Protein AF-A0A481PFE1-F1 (afdb_monomer_lite)

Foldseek 3Di:
DDDDDDDDDDDDDDDDDDDDDDPDDPPPPPPDPPPPPVPDWDDWFFDDPCPVVVVVPDPDDDPPCDPCNVVVPLPDCVVPFPFPDKDWDWDDDPVFIWTKIWTWHADPVFRKIKIKIAIPGPVGGKMWMWIKTDNDPFKIKIKIAMDHSRDPKMKMWIWGWTAIPNFTKIKIKIAIDDDPCCVVPVVVVCLVCLVVCCVCQVVVQKHKDFDQAPGRMWMWMWTPPAQFFIKIWIDDNTMIIIHTGDGHPGGHD

Radius of gyration: 27.56 Å; chains: 1; bounding box: 54×90×71 Å

Secondary structure (DSSP, 8-state):
-------------------------------------TT---PEEE--TTTTTGGGT---------HHHHHH----GGGTS--SEEEEEEEE-SS-EEEEEEEEEEETTTTEEEEEEEE--TT---EEEEEEEEEETTEEEEEEEEEGGG-SEEEEEEEEEEEETTEEEEEEEEEES--HHIIIIIHHHHHHHHHHHHHHTTTTT-EEEE----SSEEEEEEEEEETTEEEEEEEETTEEEEEEEEEPSS---

Structure (mmCIF, N/CA/C/O backbone):
data_AF-A0A481PFE1-F1
#
_entry.id   AF-A0A481PFE1-F1
#
loop_
_atom_site.group_PDB
_atom_site.id
_atom_site.type_symbol
_atom_site.label_atom_id
_atom_site.label_alt_id
_atom_site.label_comp_id
_atom_site.label_asym_id
_atom_site.label_entity_id
_atom_site.label_seq_id
_atom_site.pdbx_PDB_ins_code
_atom_site.Cartn_x
_atom_site.Cartn_y
_atom_site.Cartn_z
_atom_site.occupancy
_atom_site.B_iso_or_equiv
_atom_site.auth_seq_id
_atom_site.auth_comp_id
_atom_site.auth_asym_id
_atom_site.auth_atom_id
_atom_site.pdbx_PDB_model_num
ATOM 1 N N . ASN A 1 1 ? 2.865 73.043 14.577 1.00 33.78 1 ASN A N 1
ATOM 2 C CA . ASN A 1 1 ? 1.715 73.528 15.368 1.00 33.78 1 ASN A CA 1
ATOM 3 C C . ASN A 1 1 ? 0.582 73.860 14.393 1.00 33.78 1 ASN A C 1
ATOM 5 O O . ASN A 1 1 ? 0.818 74.729 13.572 1.00 33.78 1 ASN A O 1
ATOM 9 N N . LYS A 1 2 ? -0.565 73.150 14.484 1.00 34.72 2 LYS A N 1
ATOM 10 C CA . LYS A 1 2 ? -1.875 73.302 13.768 1.00 34.72 2 LYS A CA 1
ATOM 11 C C . LYS A 1 2 ? -1.890 73.089 12.225 1.00 34.72 2 LYS A C 1
ATOM 13 O O . LYS A 1 2 ? -1.094 73.705 11.538 1.00 34.72 2 LYS A O 1
ATOM 18 N N . ARG A 1 3 ? -2.588 72.070 11.661 1.00 31.34 3 ARG A N 1
ATOM 19 C CA . ARG A 1 3 ? -4.061 71.890 11.393 1.00 31.34 3 ARG A CA 1
ATOM 20 C C . ARG A 1 3 ? -4.582 72.927 10.370 1.00 31.34 3 ARG A C 1
ATOM 22 O O . ARG A 1 3 ? -4.217 74.076 10.536 1.00 31.34 3 ARG A O 1
ATOM 29 N N . GLU A 1 4 ? -5.380 72.682 9.318 1.00 32.88 4 GLU A N 1
ATOM 30 C CA . GLU A 1 4 ? -6.393 71.678 8.900 1.00 32.88 4 GLU A CA 1
ATOM 31 C C . GLU A 1 4 ? -6.727 71.911 7.384 1.00 32.88 4 GLU A C 1
ATOM 33 O O . GLU A 1 4 ? -6.530 73.018 6.901 1.00 32.88 4 GLU A O 1
ATOM 38 N N . ILE A 1 5 ? -6.986 70.872 6.565 1.00 35.97 5 ILE A N 1
ATOM 39 C CA . ILE A 1 5 ? -8.273 70.434 5.929 1.00 35.97 5 ILE A CA 1
ATOM 40 C C . ILE A 1 5 ? -8.829 71.239 4.719 1.00 35.97 5 ILE A C 1
ATOM 42 O O . ILE A 1 5 ? -9.257 72.374 4.863 1.00 35.97 5 ILE A O 1
ATOM 46 N N . GLY A 1 6 ? -9.011 70.506 3.597 1.00 30.09 6 GLY A N 1
ATOM 47 C CA . GLY A 1 6 ? -10.181 70.538 2.678 1.00 30.09 6 GLY A CA 1
ATOM 48 C C . GLY A 1 6 ? -10.138 71.525 1.495 1.00 30.09 6 GLY A C 1
ATOM 49 O O . GLY A 1 6 ? -9.623 72.618 1.633 1.00 30.09 6 GLY A O 1
ATOM 50 N N . SER A 1 7 ? -10.674 71.276 0.292 1.00 33.50 7 SER A N 1
ATOM 51 C CA . SER A 1 7 ? -11.349 70.123 -0.330 1.00 33.50 7 SER A CA 1
ATOM 52 C C . SER A 1 7 ? -11.689 70.448 -1.807 1.00 33.50 7 SER A C 1
ATOM 54 O O . SER A 1 7 ? -12.169 71.536 -2.094 1.00 33.50 7 SER A O 1
ATOM 56 N N . SER A 1 8 ? -11.506 69.457 -2.693 1.00 33.97 8 SER A N 1
ATOM 57 C CA . SER A 1 8 ? -12.275 69.082 -3.911 1.00 33.97 8 SER A CA 1
ATOM 58 C C . SER A 1 8 ? -12.732 70.086 -4.992 1.00 33.97 8 SER A C 1
ATOM 60 O O . SER A 1 8 ? -13.523 70.984 -4.730 1.00 33.97 8 SER A O 1
ATOM 62 N N . SER A 1 9 ? -12.499 69.717 -6.263 1.00 33.25 9 SER A N 1
ATOM 63 C CA . SER A 1 9 ? -13.539 69.449 -7.300 1.00 33.25 9 SER A CA 1
ATOM 64 C C . SER A 1 9 ? -12.874 68.902 -8.586 1.00 33.25 9 SER A C 1
ATOM 66 O O . SER A 1 9 ? -11.946 69.496 -9.111 1.00 33.25 9 SER A O 1
ATOM 68 N N . ARG A 1 10 ? -13.071 67.623 -8.944 1.00 33.81 10 ARG A N 1
ATOM 69 C CA . ARG A 1 10 ? -14.125 67.021 -9.799 1.00 33.81 10 ARG A CA 1
ATOM 70 C C . ARG A 1 10 ? -14.053 67.389 -11.289 1.00 33.81 10 ARG A C 1
ATOM 72 O O . ARG A 1 10 ? -14.358 68.509 -11.667 1.00 33.81 10 ARG A O 1
ATOM 79 N N . SER A 1 11 ? -13.837 66.372 -12.128 1.00 32.19 11 SER A N 1
ATOM 80 C CA . SER A 1 11 ? -14.421 66.241 -13.475 1.00 32.19 11 SER A CA 1
ATOM 81 C C . SER A 1 11 ? -14.451 64.757 -13.874 1.00 32.19 11 SER A C 1
ATOM 83 O O . SER A 1 11 ? -13.428 64.080 -13.816 1.00 32.19 11 SER A O 1
ATOM 85 N N . GLY A 1 12 ? -15.644 64.238 -14.194 1.00 32.97 12 GLY A N 1
ATOM 86 C CA . GLY A 1 12 ? -15.874 62.875 -14.699 1.00 32.97 12 GLY A CA 1
ATOM 87 C C . GLY A 1 12 ? -15.461 62.729 -16.169 1.00 32.97 12 GLY A C 1
ATOM 88 O O . GLY A 1 12 ? -15.254 63.720 -16.859 1.00 32.97 12 GLY A O 1
ATOM 89 N N . SER A 1 13 ? -15.365 61.521 -16.726 1.00 32.44 13 SER A N 1
ATOM 90 C CA . SER A 1 13 ? -16.533 60.848 -17.317 1.00 32.44 13 SER A CA 1
ATOM 91 C C . SER A 1 13 ? -16.251 59.383 -17.686 1.00 32.44 13 SER A C 1
ATOM 93 O O . SER A 1 13 ? -15.120 58.971 -17.919 1.00 32.44 13 SER A O 1
ATOM 95 N N . ARG A 1 14 ? -17.339 58.609 -17.729 1.00 35.59 14 ARG A N 1
ATOM 96 C CA . ARG A 1 14 ? -17.466 57.171 -18.019 1.00 35.59 14 ARG A CA 1
ATOM 97 C C . ARG A 1 14 ? -17.118 56.814 -19.471 1.00 35.59 14 ARG A C 1
ATOM 99 O O . ARG A 1 14 ? -17.438 57.591 -20.360 1.00 35.59 14 ARG A O 1
ATOM 106 N N . SER A 1 15 ? -16.683 55.571 -19.715 1.00 33.66 15 SER A N 1
ATOM 107 C CA . SER A 1 15 ? -17.144 54.730 -20.842 1.00 33.66 15 SER A CA 1
ATOM 108 C C . SER A 1 15 ? -16.812 53.252 -20.611 1.00 33.66 15 SER A C 1
ATOM 110 O O . SER A 1 15 ? -15.700 52.903 -20.231 1.00 33.66 15 SER A O 1
ATOM 112 N N . ARG A 1 16 ? -17.809 52.389 -20.828 1.00 38.47 16 ARG A N 1
ATOM 113 C CA . ARG A 1 16 ? -17.731 50.922 -20.781 1.00 38.47 16 ARG A CA 1
ATOM 114 C C . ARG A 1 16 ? -17.210 50.390 -22.115 1.00 38.47 16 ARG A C 1
ATOM 116 O O . ARG A 1 16 ? -17.619 50.887 -23.157 1.00 38.47 16 ARG A O 1
ATOM 123 N N . SER A 1 17 ? -16.431 49.312 -22.098 1.00 32.69 17 SER A N 1
ATOM 124 C CA . SER A 1 17 ? -16.261 48.422 -23.256 1.00 32.69 17 SER A CA 1
ATOM 125 C C . SER A 1 17 ? -15.864 47.028 -22.775 1.00 32.69 17 SER A C 1
ATOM 127 O O . SER A 1 17 ? -14.723 46.775 -22.396 1.00 32.69 17 SER A O 1
ATOM 129 N N . VAL A 1 18 ? -16.843 46.127 -22.763 1.00 41.59 18 VAL A N 1
ATOM 130 C CA . VAL A 1 18 ? -16.650 44.689 -22.571 1.00 41.59 18 VAL A CA 1
ATOM 131 C C . VAL A 1 18 ? -16.088 44.151 -23.883 1.00 41.59 18 VAL A C 1
ATOM 133 O O . VAL A 1 18 ? -16.767 44.209 -24.903 1.00 41.59 18 VAL A O 1
ATOM 136 N N . SER A 1 19 ? -14.851 43.653 -23.877 1.00 35.09 19 SER A N 1
ATOM 137 C CA . SER A 1 19 ? -14.300 42.921 -25.019 1.00 35.09 19 SER A CA 1
ATOM 138 C C . SER A 1 19 ? -13.953 41.496 -24.601 1.00 35.09 19 SER A C 1
ATOM 140 O O . SER A 1 19 ? -13.025 41.226 -23.844 1.00 35.09 19 SER A O 1
ATOM 142 N N . SER A 1 20 ? -14.767 40.577 -25.110 1.00 39.22 20 SER A N 1
ATOM 143 C CA . SER A 1 20 ? -14.545 39.141 -25.145 1.00 39.22 20 SER A CA 1
ATOM 144 C C . SER A 1 20 ? -13.237 38.835 -25.873 1.00 39.22 20 SER A C 1
ATOM 146 O O . SER A 1 20 ? -13.156 38.985 -27.094 1.00 39.22 20 SER A O 1
ATOM 148 N N . ARG A 1 21 ? -12.216 38.375 -25.149 1.00 32.47 21 ARG A N 1
ATOM 149 C CA . ARG A 1 21 ? -11.008 37.824 -25.766 1.00 32.47 21 ARG A CA 1
ATOM 150 C C . ARG A 1 21 ? -10.998 36.314 -25.599 1.00 32.47 21 ARG A C 1
ATOM 152 O O . ARG A 1 21 ? -10.731 35.782 -24.529 1.00 32.47 21 ARG A O 1
ATOM 159 N N . ARG A 1 22 ? -11.322 35.658 -26.715 1.00 40.28 22 ARG A N 1
ATOM 160 C CA . ARG A 1 22 ? -11.004 34.264 -27.015 1.00 40.28 22 ARG A CA 1
ATOM 161 C C . ARG A 1 22 ? -9.499 34.066 -26.813 1.00 40.28 22 ARG A C 1
ATOM 163 O O . ARG A 1 22 ? -8.711 34.601 -27.588 1.00 40.28 22 ARG A O 1
ATOM 170 N N . SER A 1 23 ? -9.093 33.317 -25.798 1.00 33.69 23 SER A N 1
ATOM 171 C CA . SER A 1 23 ? -7.731 32.795 -25.709 1.00 33.69 23 SER A CA 1
ATOM 172 C C . SER A 1 23 ? -7.660 31.523 -26.547 1.00 33.69 23 SER A C 1
ATOM 174 O O . SER A 1 23 ? -8.054 30.440 -26.121 1.00 33.69 23 SER A O 1
ATOM 176 N N . GLY A 1 24 ? -7.209 31.699 -27.790 1.00 32.91 24 GLY A N 1
ATOM 177 C CA . GLY A 1 24 ? -6.801 30.606 -28.657 1.00 32.91 24 GLY A CA 1
ATOM 178 C C . GLY A 1 24 ? -5.689 29.795 -27.999 1.00 32.91 24 GLY A C 1
ATOM 179 O O . GLY A 1 24 ? -4.744 30.341 -27.432 1.00 32.91 24 GLY A O 1
ATOM 180 N N . SER A 1 25 ? -5.836 28.480 -28.073 1.00 36.34 25 SER A N 1
ATOM 181 C CA . SER A 1 25 ? -4.828 27.487 -27.736 1.00 36.34 25 SER A CA 1
ATOM 182 C C . SER A 1 25 ? -3.596 27.679 -28.618 1.00 36.34 25 SER A C 1
ATOM 184 O O . SER A 1 25 ? -3.588 27.276 -29.781 1.00 36.34 25 SER A O 1
ATOM 186 N N . SER A 1 26 ? -2.554 28.293 -28.067 1.00 33.72 26 SER A N 1
ATOM 187 C CA . SER A 1 26 ? -1.222 28.278 -28.654 1.00 33.72 26 SER A CA 1
ATOM 188 C C . SER A 1 26 ? -0.601 26.900 -28.433 1.00 33.72 26 SER A C 1
ATOM 190 O O . SER A 1 26 ? -0.084 26.569 -27.369 1.00 33.72 26 SER A O 1
ATOM 192 N N . SER A 1 27 ? -0.660 26.075 -29.474 1.00 42.03 27 SER A N 1
ATOM 193 C CA . SER A 1 27 ? 0.237 24.943 -29.665 1.00 42.03 27 SER A CA 1
ATOM 194 C C . SER A 1 27 ? 1.648 25.482 -29.903 1.00 42.03 27 SER A C 1
ATOM 196 O O . SER A 1 27 ? 2.042 25.747 -31.038 1.00 42.03 27 SER A O 1
ATOM 198 N N . SER A 1 28 ? 2.407 25.693 -28.832 1.00 31.67 28 SER A N 1
ATOM 199 C CA . SER A 1 28 ? 3.840 25.949 -28.926 1.00 31.67 28 SER A CA 1
ATOM 200 C C . SER A 1 28 ? 4.571 24.618 -29.093 1.00 31.67 28 SER A C 1
ATOM 202 O O . SER A 1 28 ? 4.909 23.922 -28.139 1.00 31.67 28 SER A O 1
ATOM 204 N N . SER A 1 29 ? 4.823 24.265 -30.351 1.00 42.81 29 SER A N 1
ATOM 205 C CA . SER A 1 29 ? 5.845 23.301 -30.747 1.00 42.81 29 SER A CA 1
ATOM 206 C C . SER A 1 29 ? 7.224 23.888 -30.435 1.00 42.81 29 SER A C 1
ATOM 208 O O . SER A 1 29 ? 7.881 24.475 -31.293 1.00 42.81 29 SER A O 1
ATOM 210 N N . SER A 1 30 ? 7.656 23.774 -29.180 1.00 31.62 30 SER A N 1
ATOM 211 C CA . SER A 1 30 ? 9.024 24.075 -28.777 1.00 31.62 30 SER A CA 1
ATOM 212 C C . SER A 1 30 ? 9.909 22.869 -29.090 1.00 31.62 30 SER A C 1
ATOM 214 O O . SER A 1 30 ? 10.087 21.950 -28.291 1.00 31.62 30 SER A O 1
ATOM 216 N N . SER A 1 31 ? 10.495 22.883 -30.286 1.00 40.75 31 SER A N 1
ATOM 217 C CA . SER A 1 31 ? 11.627 22.037 -30.652 1.00 40.75 31 SER A CA 1
ATOM 218 C C . SER A 1 31 ? 12.855 22.455 -29.840 1.00 40.75 31 SER A C 1
ATOM 220 O O . SER A 1 31 ? 13.762 23.125 -30.334 1.00 40.75 31 SER A O 1
ATOM 222 N N . SER A 1 32 ? 12.877 22.085 -28.563 1.00 32.53 32 SER A N 1
ATOM 223 C CA . SER A 1 32 ? 14.106 22.104 -27.786 1.00 32.53 32 SER A CA 1
ATOM 224 C C . SER A 1 32 ? 14.927 20.894 -28.221 1.00 32.53 32 SER A C 1
ATOM 226 O O . SER A 1 32 ? 14.542 19.743 -28.014 1.00 32.53 32 SER A O 1
ATOM 228 N N . ARG A 1 33 ? 16.058 21.155 -28.884 1.00 42.03 33 ARG A N 1
ATOM 229 C CA . ARG A 1 33 ? 17.140 20.178 -29.032 1.00 42.03 33 ARG A CA 1
ATOM 230 C C . ARG A 1 33 ? 17.669 19.881 -27.630 1.00 42.03 33 ARG A C 1
ATOM 232 O O . ARG A 1 33 ? 18.647 20.471 -27.187 1.00 42.03 33 ARG A O 1
ATOM 239 N N . GLN A 1 34 ? 16.969 19.019 -26.900 1.00 40.59 34 GLN A N 1
ATOM 240 C CA . GLN A 1 34 ? 17.502 18.430 -25.688 1.00 40.59 34 GLN A CA 1
ATOM 241 C C . GLN A 1 34 ? 18.591 17.455 -26.108 1.00 40.59 34 GLN A C 1
ATOM 243 O O . GLN A 1 34 ? 18.359 16.561 -26.925 1.00 40.59 34 GLN A O 1
ATOM 248 N N . ASN A 1 35 ? 19.779 17.641 -25.540 1.00 35.88 35 ASN A N 1
ATOM 249 C CA . ASN A 1 35 ? 20.787 16.599 -25.483 1.00 35.88 35 ASN A CA 1
ATOM 250 C C . ASN A 1 35 ? 20.085 15.334 -24.979 1.00 35.88 35 ASN A C 1
ATOM 252 O O . ASN A 1 35 ? 19.624 15.292 -23.835 1.00 35.88 35 ASN A O 1
ATOM 256 N N . LYS A 1 36 ? 19.926 14.336 -25.854 1.00 37.16 36 LYS A N 1
ATOM 257 C CA . LYS A 1 36 ? 19.373 13.039 -25.479 1.00 37.16 36 LYS A CA 1
ATOM 258 C C . LYS A 1 36 ? 20.392 12.374 -24.563 1.00 37.16 36 LYS A C 1
ATOM 260 O O . LYS A 1 36 ? 21.218 11.589 -25.012 1.00 37.16 36 LYS A O 1
ATOM 265 N N . ASN A 1 37 ? 20.312 12.655 -23.266 1.00 42.09 37 ASN A N 1
ATOM 266 C CA . ASN A 1 37 ? 20.761 11.683 -22.288 1.00 42.09 37 ASN A CA 1
ATOM 267 C C . ASN A 1 37 ? 19.921 10.434 -22.556 1.00 42.09 37 ASN A C 1
ATOM 269 O O . ASN A 1 37 ? 18.736 10.397 -22.226 1.00 42.09 37 ASN A O 1
ATOM 273 N N . ALA A 1 38 ? 20.531 9.418 -23.167 1.00 45.75 38 ALA A N 1
ATOM 274 C CA . ALA A 1 38 ? 19.906 8.143 -23.529 1.00 45.75 38 ALA A CA 1
ATOM 275 C C . ALA A 1 38 ? 19.326 7.369 -22.320 1.00 45.75 38 ALA A C 1
ATOM 277 O O . ALA A 1 38 ? 18.789 6.275 -22.468 1.00 45.75 38 ALA A O 1
ATOM 278 N N . ASN A 1 39 ? 19.398 7.948 -21.118 1.00 51.06 39 ASN A N 1
ATOM 279 C CA . ASN A 1 39 ? 18.959 7.395 -19.846 1.00 51.06 39 ASN A CA 1
ATOM 280 C C . ASN A 1 39 ? 17.800 8.148 -19.171 1.00 51.06 39 ASN A C 1
ATOM 282 O O . ASN A 1 39 ? 17.460 7.819 -18.038 1.00 51.06 39 ASN A O 1
ATOM 286 N N . SER A 1 40 ? 17.165 9.117 -19.838 1.00 55.94 40 SER A N 1
ATOM 287 C CA . SER A 1 40 ? 15.945 9.738 -19.306 1.00 55.94 40 SER A CA 1
ATOM 288 C C . SER A 1 40 ? 14.712 8.892 -19.641 1.00 55.94 40 SER A C 1
ATOM 290 O O . SER A 1 40 ? 14.480 8.587 -20.809 1.00 55.94 40 SER A O 1
ATOM 292 N N . TYR A 1 41 ? 13.939 8.505 -18.626 1.00 64.44 41 TYR A N 1
ATOM 293 C CA . TYR A 1 41 ? 12.621 7.887 -18.797 1.00 64.44 41 TYR A CA 1
ATOM 294 C C . TYR A 1 41 ? 11.567 8.980 -18.962 1.00 64.44 41 TYR A C 1
ATOM 296 O O . TYR A 1 41 ? 11.576 9.967 -18.221 1.00 64.44 41 TYR A O 1
ATOM 304 N N . GLY A 1 42 ? 10.648 8.815 -19.908 1.00 66.06 42 GLY A N 1
ATOM 305 C CA . GLY A 1 42 ? 9.541 9.739 -20.115 1.00 66.06 42 GLY A CA 1
ATOM 306 C C . GLY A 1 42 ? 8.490 9.668 -19.003 1.00 66.06 42 GLY A C 1
ATOM 307 O O . GLY A 1 42 ? 8.642 8.962 -18.001 1.00 66.06 42 GLY A O 1
ATOM 308 N N . PRO A 1 43 ? 7.409 10.448 -19.112 1.00 74.62 43 PRO A N 1
ATOM 309 C CA . PRO A 1 43 ? 6.368 10.466 -18.095 1.00 74.62 43 PRO A CA 1
ATOM 310 C C . PRO A 1 43 ? 5.543 9.169 -18.106 1.00 74.62 43 PRO A C 1
ATOM 312 O O . PRO A 1 43 ? 5.169 8.668 -19.164 1.00 74.62 43 PRO A O 1
ATOM 315 N N . PHE A 1 44 ? 5.189 8.672 -16.916 1.00 75.69 44 PHE A N 1
ATOM 316 C CA . PHE A 1 44 ? 4.223 7.582 -16.776 1.00 75.69 44 PHE A CA 1
ATOM 317 C C . PHE A 1 44 ? 2.817 8.074 -17.141 1.00 75.69 44 PHE A C 1
ATOM 319 O O . PHE A 1 44 ? 2.274 8.988 -16.507 1.00 75.69 44 PHE A O 1
ATOM 326 N N . LEU A 1 45 ? 2.206 7.441 -18.137 1.00 77.94 45 LEU A N 1
ATOM 327 C CA . LEU A 1 45 ? 0.865 7.734 -18.621 1.00 77.94 45 LEU A CA 1
ATOM 328 C C . LEU A 1 45 ? -0.114 6.695 -18.073 1.00 77.94 45 LEU A C 1
ATOM 330 O O . LEU A 1 45 ? -0.048 5.511 -18.382 1.00 77.94 45 LEU A O 1
ATOM 334 N N . LYS A 1 46 ? -1.071 7.137 -17.257 1.00 76.44 46 LYS A N 1
ATOM 335 C CA . LYS A 1 46 ? -2.120 6.254 -16.727 1.00 76.44 46 LYS A CA 1
ATOM 336 C C . LYS A 1 46 ? -3.034 5.794 -17.859 1.00 76.44 46 LYS A C 1
ATOM 338 O O . LYS A 1 46 ? -3.511 6.644 -18.615 1.00 76.44 46 LYS A O 1
ATOM 343 N N . PHE A 1 47 ? -3.411 4.512 -17.892 1.00 63.88 47 PHE A N 1
ATOM 344 C CA . PHE A 1 47 ? -4.482 4.080 -18.789 1.00 63.88 47 PHE A CA 1
ATOM 345 C C . PHE A 1 47 ? -5.778 4.820 -18.423 1.00 63.88 47 PHE A C 1
ATOM 347 O O . PHE A 1 47 ? -6.350 4.675 -17.329 1.00 63.88 47 PHE A O 1
ATOM 354 N N . ARG A 1 48 ? -6.225 5.683 -19.338 1.00 56.44 48 ARG A N 1
ATOM 355 C CA . ARG A 1 48 ? -7.564 6.267 -19.326 1.00 56.44 48 ARG A CA 1
ATOM 356 C C . ARG A 1 48 ? -8.407 5.441 -20.282 1.00 56.44 48 ARG A C 1
ATOM 358 O O . ARG A 1 48 ? -8.054 5.315 -21.449 1.00 56.44 48 ARG A O 1
ATOM 365 N N . LYS A 1 49 ? -9.549 4.948 -19.800 1.00 45.12 49 LYS A N 1
ATOM 366 C CA . LYS A 1 49 ? -10.507 4.118 -20.554 1.00 45.12 49 LYS A CA 1
ATOM 367 C C . LYS A 1 49 ? -10.975 4.748 -21.888 1.00 45.12 49 LYS A C 1
ATOM 369 O O . LYS A 1 49 ? -11.559 4.057 -22.707 1.00 45.12 49 LYS A O 1
ATOM 374 N N . ASN A 1 50 ? -10.677 6.030 -22.138 1.00 46.06 50 ASN A N 1
ATOM 375 C CA . ASN A 1 50 ? -11.224 6.806 -23.252 1.00 46.06 50 ASN A CA 1
ATOM 376 C C . ASN A 1 50 ? -10.219 7.176 -24.360 1.00 46.06 50 ASN A C 1
ATOM 378 O O . ASN A 1 50 ? -10.622 7.856 -25.300 1.00 46.06 50 ASN A O 1
ATOM 382 N N . GLN A 1 51 ? -8.948 6.752 -24.316 1.00 44.81 51 GLN A N 1
ATOM 383 C CA . GLN A 1 51 ? -8.030 7.055 -25.434 1.00 44.81 51 GLN A CA 1
ATOM 384 C C . GLN A 1 51 ? -8.465 6.400 -26.758 1.00 44.81 51 GLN A C 1
ATOM 386 O O . GLN A 1 51 ? -8.262 6.986 -27.814 1.00 44.81 51 GLN A O 1
ATOM 391 N N . TYR A 1 52 ? -9.173 5.268 -26.700 1.00 41.62 52 TYR A N 1
ATOM 392 C CA . TYR A 1 52 ? -9.745 4.604 -27.879 1.00 41.62 52 TYR A CA 1
ATOM 393 C C . TYR A 1 52 ? -11.055 5.235 -28.389 1.00 41.62 52 TYR A C 1
ATOM 395 O O . TYR A 1 52 ? -11.472 4.950 -29.506 1.00 41.62 52 TYR A O 1
ATOM 403 N N . LEU A 1 53 ? -11.720 6.081 -27.592 1.00 41.38 53 LEU A N 1
ATOM 40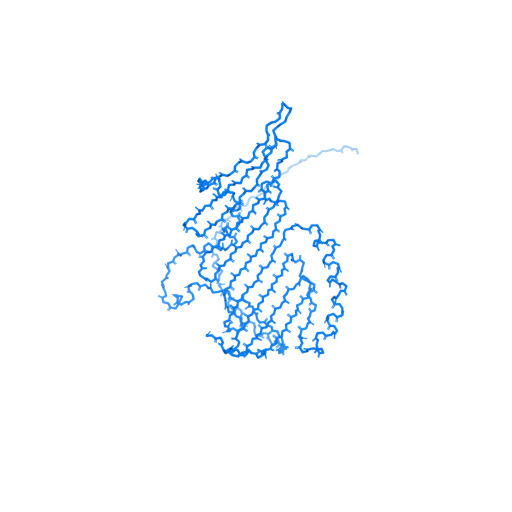4 C CA . LEU A 1 53 ? -12.984 6.737 -27.968 1.00 41.38 53 LEU A CA 1
ATOM 405 C C . LEU A 1 53 ? -12.789 8.184 -28.440 1.00 41.38 53 LEU A C 1
ATOM 407 O O . LEU A 1 53 ? -13.658 8.726 -29.123 1.00 41.38 53 LEU A O 1
ATOM 411 N N . ALA A 1 54 ? -11.644 8.799 -28.127 1.00 41.03 54 ALA A N 1
ATOM 412 C CA . ALA A 1 54 ? -11.301 10.143 -28.591 1.00 41.03 54 ALA A CA 1
ATOM 413 C C . ALA A 1 54 ? -11.133 10.223 -30.122 1.00 41.03 54 ALA A C 1
ATOM 415 O O . ALA A 1 54 ? -11.355 11.281 -30.700 1.00 41.03 54 ALA A O 1
ATOM 416 N N . SER A 1 55 ? -10.828 9.106 -30.791 1.00 44.41 55 SER A N 1
ATOM 417 C CA . SER A 1 55 ? -10.784 9.014 -32.258 1.00 44.41 55 SER A CA 1
ATOM 418 C C . SER A 1 55 ? -12.163 8.871 -32.920 1.00 44.41 55 SER A C 1
ATOM 420 O O . SER A 1 55 ? -12.254 8.955 -34.140 1.00 44.41 55 SER A O 1
ATOM 422 N N . ARG A 1 56 ? -13.247 8.675 -32.149 1.00 43.75 56 ARG A N 1
ATOM 423 C CA . ARG A 1 56 ? -14.615 8.463 -32.666 1.00 43.75 56 ARG A CA 1
ATOM 424 C C . ARG A 1 56 ? -15.625 9.555 -32.301 1.00 43.75 56 ARG A C 1
ATOM 426 O O . ARG A 1 56 ? -16.816 9.367 -32.517 1.00 43.75 56 ARG A O 1
ATOM 433 N N . GLY A 1 57 ? -15.182 10.697 -31.769 1.00 44.66 57 GLY A N 1
ATOM 434 C CA . GLY A 1 57 ? -16.046 11.877 -31.608 1.00 44.66 57 GLY A CA 1
ATOM 435 C C . GLY A 1 57 ? -17.268 11.683 -30.697 1.00 44.66 57 GLY A C 1
ATOM 436 O O . GLY A 1 57 ? -18.231 12.437 -30.797 1.00 44.66 57 GLY A O 1
ATOM 437 N N . MET A 1 58 ? -17.259 10.691 -29.800 1.00 38.72 58 MET A N 1
ATOM 438 C CA . MET A 1 58 ? -18.361 10.464 -28.864 1.00 38.72 58 MET A CA 1
ATOM 439 C C . MET A 1 58 ? -18.035 11.054 -27.492 1.00 38.72 58 MET A C 1
ATOM 441 O O . MET A 1 58 ? -17.439 10.408 -26.629 1.00 38.72 58 MET A O 1
ATOM 445 N N . SER A 1 59 ? -18.476 12.291 -27.278 1.00 40.59 59 SER A N 1
ATOM 446 C CA . SER A 1 59 ? -18.510 12.953 -25.974 1.00 40.59 59 SER A CA 1
ATOM 447 C C . SER A 1 59 ? -19.545 12.284 -25.064 1.00 40.59 59 SER A C 1
ATOM 449 O O . SER A 1 59 ? -20.670 12.756 -24.934 1.00 40.59 59 SER A O 1
ATOM 451 N N . LYS A 1 60 ? -19.183 11.177 -24.409 1.00 37.06 60 LYS A N 1
ATOM 452 C CA . LYS A 1 60 ? -19.884 10.728 -23.199 1.00 37.06 60 LYS A CA 1
ATOM 453 C C . LYS A 1 60 ? -19.029 11.080 -21.990 1.00 37.06 60 LYS A C 1
ATOM 455 O O . LYS A 1 60 ? -17.998 10.463 -21.732 1.00 37.06 60 LYS A O 1
ATOM 460 N N . ALA A 1 61 ? -19.466 12.113 -21.275 1.00 47.50 61 ALA A N 1
ATOM 461 C CA . ALA A 1 61 ? -18.957 12.472 -19.964 1.00 47.50 61 ALA A CA 1
ATOM 462 C C . ALA A 1 61 ? -19.178 11.293 -19.008 1.00 47.50 61 ALA A C 1
ATOM 464 O O . ALA A 1 61 ? -20.267 11.087 -18.486 1.00 47.50 61 ALA A O 1
ATOM 465 N N . SER A 1 62 ? -18.142 10.487 -18.808 1.00 39.22 62 SER A N 1
ATOM 466 C CA . SER A 1 62 ? -18.081 9.523 -17.718 1.00 39.22 62 SER A CA 1
ATOM 467 C C . SER A 1 62 ? -17.154 10.096 -16.659 1.00 39.22 62 SER A C 1
ATOM 469 O O . SER A 1 62 ? -15.950 10.243 -16.896 1.00 39.22 62 SER A O 1
ATOM 471 N N . SER A 1 63 ? -17.723 10.430 -15.507 1.00 44.00 63 SER A N 1
ATOM 472 C CA . SER A 1 63 ? -17.042 10.761 -14.260 1.00 44.00 63 SER A CA 1
ATOM 473 C C . SER A 1 63 ? -16.143 9.598 -13.831 1.00 44.00 63 SER A C 1
ATOM 475 O O . SER A 1 63 ? -16.483 8.779 -12.988 1.00 44.00 63 SER A O 1
ATOM 477 N N . SER A 1 64 ? -14.957 9.508 -14.433 1.00 42.75 64 SER A N 1
ATOM 478 C CA . SER A 1 64 ? -13.853 8.713 -13.905 1.00 42.75 64 SER A CA 1
ATOM 479 C C . SER A 1 64 ? -13.388 9.407 -12.629 1.00 42.75 64 SER A C 1
ATOM 481 O O . SER A 1 64 ? -12.459 10.217 -12.673 1.00 42.75 64 SER A O 1
ATOM 483 N N . SER A 1 65 ? -14.038 9.122 -11.503 1.00 48.66 65 SER A N 1
ATOM 484 C CA . SER A 1 65 ? -13.551 9.524 -10.188 1.00 48.66 65 SER A CA 1
ATOM 485 C C . SER A 1 65 ? -12.113 9.029 -10.049 1.00 48.66 65 SER A C 1
ATOM 487 O O . SER A 1 65 ? -11.833 7.830 -10.103 1.00 48.66 65 SER A O 1
ATOM 489 N N . SER A 1 66 ? -11.166 9.960 -9.967 1.00 58.38 66 SER A N 1
ATOM 490 C CA . SER A 1 66 ? -9.770 9.627 -9.726 1.00 58.38 66 SER A CA 1
ATOM 491 C C . SER A 1 66 ? -9.648 8.953 -8.357 1.00 58.38 66 SER A C 1
ATOM 493 O O . SER A 1 66 ? -10.411 9.266 -7.441 1.00 58.38 66 SER A O 1
ATOM 495 N N . ILE A 1 67 ? -8.668 8.056 -8.193 1.00 59.50 67 ILE A N 1
ATOM 496 C CA . ILE A 1 67 ? -8.327 7.471 -6.880 1.00 59.50 67 ILE A CA 1
ATOM 497 C C . ILE A 1 67 ? -8.229 8.581 -5.827 1.00 59.50 67 ILE A C 1
ATOM 499 O O . ILE A 1 67 ? -8.728 8.437 -4.721 1.00 59.50 67 ILE A O 1
ATOM 503 N N . GLU A 1 68 ? -7.661 9.724 -6.212 1.00 60.56 68 GLU A N 1
ATOM 504 C CA . GLU A 1 68 ? -7.565 10.900 -5.358 1.00 60.56 68 GLU A CA 1
ATOM 505 C C . GLU A 1 68 ? -8.922 11.469 -4.955 1.00 60.56 68 GLU A C 1
ATOM 507 O O . GLU A 1 68 ? -9.082 11.806 -3.795 1.00 60.56 68 GLU A O 1
ATOM 512 N N . THR A 1 69 ? -9.909 11.570 -5.848 1.00 57.06 69 THR A N 1
ATOM 513 C CA . THR A 1 69 ? -11.251 12.047 -5.461 1.00 57.06 69 THR A CA 1
ATOM 514 C C . THR A 1 69 ? -11.942 11.098 -4.486 1.00 57.06 69 THR A C 1
ATOM 516 O O . THR A 1 69 ? -12.460 11.561 -3.474 1.00 57.06 69 THR A O 1
ATOM 519 N N . ILE A 1 70 ? -11.859 9.782 -4.716 1.00 55.09 70 ILE A N 1
ATOM 520 C CA . ILE A 1 70 ? -12.508 8.794 -3.843 1.00 55.09 70 ILE A CA 1
ATOM 521 C C . ILE A 1 70 ? -11.795 8.706 -2.485 1.00 55.09 70 ILE A C 1
ATOM 523 O O . ILE A 1 70 ? -12.440 8.647 -1.445 1.00 55.09 70 ILE A O 1
ATOM 527 N N . GLN A 1 71 ? -10.460 8.776 -2.474 1.00 58.09 71 GLN A N 1
ATOM 528 C CA . GLN A 1 71 ? -9.670 8.791 -1.239 1.00 58.09 71 GLN A CA 1
ATOM 529 C C . GLN A 1 71 ? -9.716 10.133 -0.496 1.00 58.09 71 GLN A C 1
ATOM 531 O O . GLN A 1 71 ? -9.542 10.146 0.721 1.00 58.09 71 GLN A O 1
ATOM 536 N N . ARG A 1 72 ? -9.920 11.264 -1.192 1.00 57.06 72 ARG A N 1
ATOM 537 C CA . ARG A 1 72 ? -10.138 12.585 -0.568 1.00 57.06 72 ARG A CA 1
ATOM 538 C C . ARG A 1 72 ? -11.503 12.669 0.094 1.00 57.06 72 ARG A C 1
ATOM 540 O O . ARG A 1 72 ? -11.618 13.331 1.118 1.00 57.06 72 ARG A O 1
ATOM 547 N N . GLN A 1 73 ? -12.494 11.931 -0.403 1.00 51.62 73 GLN A N 1
ATOM 548 C CA . GLN A 1 73 ? -13.701 11.577 0.349 1.00 51.62 73 GLN A CA 1
ATOM 549 C C . GLN A 1 73 ? -13.383 10.549 1.446 1.00 51.62 73 GLN A C 1
ATOM 551 O O . GLN A 1 73 ? -14.072 9.544 1.605 1.00 51.62 73 GLN A O 1
ATOM 556 N N . ALA A 1 74 ? -12.361 10.851 2.258 1.00 51.09 74 ALA A N 1
ATOM 557 C CA . ALA A 1 74 ? -11.931 10.163 3.474 1.00 51.09 74 ALA A CA 1
ATOM 558 C C . ALA A 1 74 ? -12.989 10.219 4.593 1.00 51.09 74 ALA A C 1
ATOM 560 O O . ALA A 1 74 ? -12.658 10.262 5.775 1.00 51.09 74 ALA A O 1
ATOM 561 N N . LYS A 1 75 ? -14.270 10.247 4.225 1.00 60.88 75 LYS A N 1
ATOM 562 C CA . LYS A 1 75 ? -15.373 10.018 5.130 1.00 60.88 75 LYS A CA 1
ATOM 563 C C . LYS A 1 75 ? -15.314 8.552 5.537 1.00 60.88 75 LYS A C 1
ATOM 565 O O . LYS A 1 75 ? -15.117 7.669 4.695 1.00 60.88 75 LYS A O 1
ATOM 570 N N . ILE A 1 76 ? -15.434 8.306 6.834 1.00 61.31 76 ILE A N 1
ATOM 571 C CA . ILE A 1 76 ? -15.683 6.963 7.340 1.00 61.31 76 ILE A CA 1
ATOM 572 C C . ILE A 1 76 ? -16.993 6.507 6.684 1.00 61.31 76 ILE A C 1
ATOM 574 O O . ILE A 1 76 ? -17.989 7.226 6.742 1.00 61.31 76 ILE A O 1
ATOM 578 N N . LEU A 1 77 ? -16.991 5.346 6.025 1.00 65.25 77 LEU A N 1
ATOM 579 C CA . LEU A 1 77 ? -18.165 4.789 5.348 1.00 65.25 77 LEU A CA 1
ATOM 580 C C . LEU A 1 77 ? -19.360 4.680 6.298 1.00 65.25 77 LEU A C 1
ATOM 582 O O . LEU A 1 77 ? -20.491 4.800 5.844 1.00 65.25 77 LEU A O 1
ATOM 586 N N . GLY A 1 78 ? -19.114 4.556 7.605 1.00 60.12 78 GLY A N 1
ATOM 587 C CA . GLY A 1 78 ? -20.145 4.592 8.642 1.00 60.12 78 GLY A CA 1
ATOM 588 C C . GLY A 1 78 ? -21.028 5.840 8.659 1.00 60.12 78 GLY A C 1
ATOM 589 O O . GLY A 1 78 ? -22.134 5.768 9.178 1.00 60.12 78 GLY A O 1
ATOM 590 N N . ASP A 1 79 ? -20.621 6.946 8.030 1.00 69.00 79 ASP A N 1
ATOM 591 C CA . ASP A 1 79 ? -21.469 8.136 7.902 1.00 69.00 79 ASP A CA 1
ATOM 592 C C . ASP A 1 79 ? -22.420 8.078 6.690 1.00 69.00 79 ASP A C 1
ATOM 594 O O . ASP A 1 79 ? -23.045 9.084 6.342 1.00 69.00 79 ASP A O 1
ATOM 598 N N . THR A 1 80 ? -22.422 6.994 5.910 1.00 70.00 80 THR A N 1
ATOM 599 C CA . THR A 1 80 ? -23.155 6.907 4.627 1.00 70.00 80 THR A CA 1
ATOM 600 C C . THR A 1 80 ? -23.726 5.517 4.360 1.00 70.00 80 THR A C 1
ATOM 602 O O . THR A 1 80 ? -24.759 5.404 3.708 1.00 70.00 80 THR A O 1
ATOM 605 N N . ILE A 1 81 ? -23.088 4.462 4.868 1.00 77.50 81 ILE A N 1
ATOM 606 C CA . ILE A 1 81 ? -23.460 3.066 4.643 1.00 77.50 81 ILE A CA 1
ATOM 607 C C . ILE A 1 81 ? -23.437 2.335 5.995 1.00 77.50 81 ILE A C 1
ATOM 609 O O . ILE A 1 81 ? -22.468 2.489 6.746 1.00 77.50 81 ILE A O 1
ATOM 613 N N . PRO A 1 82 ? -24.466 1.530 6.327 1.00 82.81 82 PRO A N 1
ATOM 614 C CA . PRO A 1 82 ? -24.444 0.721 7.539 1.00 82.81 82 PRO A CA 1
ATOM 615 C C . PRO A 1 82 ? -23.295 -0.304 7.499 1.00 82.81 82 PRO A C 1
ATOM 617 O O . PRO A 1 82 ? -22.936 -0.794 6.423 1.00 82.81 82 PRO A O 1
ATOM 620 N N . PRO A 1 83 ? -22.701 -0.651 8.652 1.00 86.75 83 PRO A N 1
ATOM 621 C CA . PRO A 1 83 ? -21.659 -1.666 8.706 1.00 86.75 83 PRO A CA 1
ATOM 622 C C . PRO A 1 83 ? -22.212 -3.031 8.284 1.00 86.75 83 PRO A C 1
ATOM 624 O O . PRO A 1 83 ? -23.321 -3.409 8.654 1.00 86.75 83 PRO A O 1
ATOM 627 N N . ALA A 1 84 ? -21.409 -3.789 7.541 1.00 90.88 84 ALA A N 1
ATOM 628 C CA . ALA A 1 84 ? -21.707 -5.173 7.193 1.00 90.88 84 ALA A CA 1
ATOM 629 C C . ALA A 1 84 ? -21.628 -6.086 8.428 1.00 90.88 84 ALA A C 1
ATOM 631 O O . ALA A 1 84 ? -22.430 -7.003 8.570 1.00 90.88 84 ALA A O 1
ATOM 632 N N . PHE A 1 85 ? -20.677 -5.821 9.328 1.00 90.50 85 PHE A N 1
ATOM 633 C CA . PHE A 1 85 ? -20.619 -6.449 10.645 1.00 90.50 85 PHE A CA 1
ATOM 634 C C . PHE A 1 85 ? -19.921 -5.546 11.663 1.00 90.50 85 PHE A C 1
ATOM 636 O O . PHE A 1 85 ? -19.112 -4.680 11.310 1.00 90.50 85 PHE A O 1
ATOM 643 N N . VAL A 1 86 ? -20.226 -5.778 12.941 1.00 93.69 86 VAL A N 1
ATOM 644 C CA . VAL A 1 86 ? -19.610 -5.089 14.077 1.00 93.69 86 VAL A CA 1
ATOM 645 C C . VAL A 1 86 ? -19.255 -6.111 15.152 1.00 93.69 86 VAL A C 1
ATOM 647 O O . VAL A 1 86 ? -20.078 -6.945 15.514 1.00 93.69 86 VAL A O 1
ATOM 650 N N . ILE A 1 87 ? -18.035 -6.023 15.676 1.00 94.00 87 ILE A N 1
ATOM 651 C CA . ILE A 1 87 ? -17.564 -6.798 16.825 1.00 94.00 87 ILE A CA 1
ATOM 652 C C . ILE A 1 87 ? -17.251 -5.814 17.947 1.00 94.00 87 ILE A C 1
ATOM 654 O O . ILE A 1 87 ? -16.530 -4.838 17.740 1.00 94.00 87 ILE A O 1
ATOM 658 N N . ILE A 1 88 ? -17.791 -6.070 19.136 1.00 92.62 88 ILE A N 1
ATOM 659 C CA . ILE A 1 88 ? -17.587 -5.239 20.324 1.00 92.62 88 ILE A CA 1
ATOM 660 C C . ILE A 1 88 ? -16.991 -6.123 21.414 1.00 92.62 88 ILE A C 1
ATOM 662 O O . ILE A 1 88 ? -17.657 -7.015 21.931 1.00 92.62 88 ILE A O 1
ATOM 666 N N . ALA A 1 89 ? -15.741 -5.858 21.779 1.00 91.44 89 ALA A N 1
ATOM 667 C CA . ALA A 1 89 ? -15.082 -6.485 22.914 1.00 91.44 89 ALA A CA 1
ATOM 668 C C . ALA A 1 89 ? -15.035 -5.468 24.055 1.00 91.44 89 ALA A C 1
ATOM 670 O O . ALA A 1 89 ? -14.284 -4.498 23.982 1.00 91.44 89 ALA A O 1
ATOM 671 N N . ARG A 1 90 ? -15.852 -5.656 25.095 1.00 89.75 90 ARG A N 1
ATOM 672 C CA . ARG A 1 90 ? -15.979 -4.704 26.207 1.00 89.75 90 ARG A C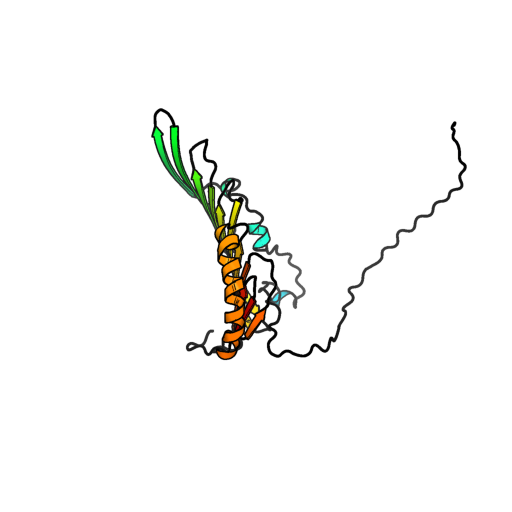A 1
ATOM 673 C C . ARG A 1 90 ? -15.716 -5.380 27.547 1.00 89.75 90 ARG A C 1
ATOM 675 O O . ARG A 1 90 ? -16.371 -6.356 27.891 1.00 89.75 90 ARG A O 1
ATOM 682 N N . ALA A 1 91 ? -14.819 -4.791 28.328 1.00 87.25 91 ALA A N 1
ATOM 683 C CA . ALA A 1 91 ? -14.649 -5.062 29.744 1.00 87.25 91 ALA A CA 1
ATOM 684 C C . ALA A 1 91 ? -15.465 -4.044 30.555 1.00 87.25 91 ALA A C 1
ATOM 686 O O . ALA A 1 91 ? -15.292 -2.826 30.426 1.00 87.25 91 ALA A O 1
ATOM 687 N N . VAL A 1 92 ? -16.377 -4.547 31.387 1.00 82.81 92 VAL A N 1
ATOM 688 C CA . VAL A 1 92 ? -17.180 -3.733 32.305 1.00 82.81 92 VAL A CA 1
ATOM 689 C C . VAL A 1 92 ? -16.570 -3.856 33.696 1.00 82.81 92 VAL A C 1
ATOM 691 O O . VAL A 1 92 ? -16.611 -4.925 34.295 1.00 82.81 92 VAL A O 1
ATOM 694 N N . ARG A 1 93 ? -15.979 -2.768 34.196 1.00 80.94 93 ARG A N 1
ATOM 695 C CA . ARG A 1 93 ? -15.568 -2.626 35.599 1.00 80.94 93 ARG A CA 1
ATOM 696 C C . ARG A 1 93 ? -16.457 -1.586 36.277 1.00 80.94 93 ARG A C 1
ATOM 698 O O . ARG A 1 93 ? -17.056 -0.762 35.587 1.00 80.94 93 ARG A O 1
ATOM 705 N N . ALA A 1 94 ? -16.519 -1.620 37.607 1.00 78.88 94 ALA A N 1
ATOM 706 C CA . ALA A 1 94 ? -17.302 -0.667 38.396 1.00 78.88 94 ALA A CA 1
ATOM 707 C C . ALA A 1 94 ? -16.905 0.796 38.110 1.00 78.88 94 ALA A C 1
ATOM 709 O O . ALA A 1 94 ? -17.763 1.671 38.060 1.00 78.88 94 ALA A O 1
ATOM 710 N N . ASP A 1 95 ? -15.624 1.032 37.817 1.00 75.00 95 ASP A N 1
ATOM 711 C CA . ASP A 1 95 ? -15.067 2.386 37.759 1.00 75.00 95 ASP A CA 1
ATOM 712 C C . ASP A 1 95 ? -14.885 2.889 36.317 1.00 75.00 95 ASP A C 1
ATOM 714 O O . ASP A 1 95 ? -14.816 4.096 36.088 1.00 75.00 95 ASP A O 1
ATOM 718 N N . ARG A 1 96 ? -14.745 1.983 35.330 1.00 75.88 96 ARG A N 1
ATOM 719 C CA . ARG A 1 96 ? -14.409 2.326 33.933 1.00 75.88 96 ARG A CA 1
ATOM 720 C C . ARG A 1 96 ? -14.929 1.306 32.920 1.00 75.88 96 ARG A C 1
ATOM 722 O O . ARG A 1 96 ? -14.950 0.099 33.163 1.00 75.88 96 ARG A O 1
ATOM 729 N N . LYS A 1 97 ? -15.263 1.802 31.726 1.00 78.94 97 LYS A N 1
ATOM 730 C CA . LYS A 1 97 ? -15.547 0.993 30.532 1.00 78.94 97 LYS A CA 1
ATOM 731 C C . LYS A 1 97 ? -14.286 0.949 29.675 1.00 78.94 97 LYS A C 1
ATOM 733 O O . LYS A 1 97 ? -13.800 1.990 29.244 1.00 78.94 97 LYS A O 1
ATOM 738 N N . GLN A 1 98 ? -13.768 -0.246 29.433 1.00 84.69 98 GLN A N 1
ATOM 739 C CA . GLN A 1 98 ? -12.652 -0.468 28.516 1.00 84.69 98 GLN A CA 1
ATOM 740 C C . GLN A 1 98 ? -13.108 -1.405 27.411 1.00 84.69 98 GLN A C 1
ATOM 742 O O . GLN A 1 98 ? -13.975 -2.252 27.626 1.00 84.69 98 GLN A O 1
ATOM 747 N N . GLY A 1 99 ? -12.548 -1.260 26.220 1.00 87.50 99 GLY A N 1
ATOM 748 C CA . GLY A 1 99 ? -12.880 -2.156 25.131 1.00 87.50 99 GLY A CA 1
ATOM 749 C C . GLY A 1 99 ? -12.587 -1.580 23.766 1.00 87.50 99 GLY A C 1
ATOM 750 O O . GLY A 1 99 ? -12.227 -0.412 23.629 1.00 87.50 99 GLY A O 1
ATOM 751 N N . TYR A 1 100 ? -12.794 -2.420 22.765 1.00 90.81 100 TYR A N 1
ATOM 752 C CA . TYR A 1 100 ? -12.564 -2.108 21.369 1.00 90.81 100 TYR A CA 1
ATOM 753 C C . TYR A 1 100 ? -13.794 -2.462 20.550 1.00 90.81 100 TYR A C 1
ATOM 755 O O . TYR A 1 100 ? -14.435 -3.495 20.761 1.00 90.81 100 TYR A O 1
ATOM 763 N N . GLN A 1 101 ? -14.104 -1.596 19.599 1.00 91.81 101 GLN A N 1
ATOM 764 C CA . GLN A 1 101 ? -15.114 -1.827 18.588 1.00 91.81 101 GLN A CA 1
ATOM 765 C C . GLN A 1 101 ? -14.432 -1.946 17.231 1.00 91.81 101 GLN A C 1
ATOM 767 O O . GLN A 1 101 ? -13.615 -1.105 16.862 1.00 91.81 101 GLN A O 1
ATOM 772 N N . ILE A 1 102 ? -14.801 -2.978 16.483 1.00 93.50 102 ILE A N 1
ATOM 773 C CA . ILE A 1 102 ? -14.382 -3.199 15.104 1.00 93.50 102 ILE A CA 1
ATOM 774 C C . ILE A 1 102 ? -15.639 -3.147 14.247 1.00 93.50 102 ILE A C 1
ATOM 776 O O . ILE A 1 102 ? -16.572 -3.910 14.479 1.00 93.50 102 ILE A O 1
ATOM 780 N N . ALA A 1 103 ? -15.675 -2.255 13.266 1.00 92.50 103 ALA A N 1
ATOM 781 C CA . ALA A 1 103 ? -16.761 -2.148 12.302 1.00 92.50 103 ALA A CA 1
ATOM 782 C C . ALA A 1 103 ? -16.202 -2.313 10.892 1.00 92.50 103 ALA A C 1
ATOM 784 O O . ALA A 1 103 ? -15.249 -1.627 10.519 1.00 92.50 103 ALA A O 1
ATOM 785 N N . ALA A 1 104 ? -16.798 -3.207 10.111 1.00 93.25 104 ALA A N 1
ATOM 786 C CA . ALA A 1 104 ? -16.447 -3.403 8.714 1.00 93.25 104 ALA A CA 1
ATOM 787 C C . ALA A 1 104 ? -17.587 -2.939 7.811 1.00 93.25 104 ALA A C 1
ATOM 789 O O . ALA A 1 104 ? -18.757 -3.219 8.063 1.00 93.25 104 ALA A O 1
ATOM 790 N N . TYR A 1 105 ? -17.229 -2.257 6.736 1.00 91.31 105 TYR A N 1
ATOM 791 C CA . TYR A 1 105 ? -18.123 -1.651 5.765 1.00 91.31 105 TYR A CA 1
ATOM 792 C C . TYR A 1 105 ? -17.783 -2.196 4.384 1.00 91.31 105 TYR A C 1
ATOM 794 O O . TYR A 1 105 ? -16.608 -2.308 4.023 1.00 91.31 105 TYR A O 1
ATOM 802 N N . LEU A 1 106 ? -18.819 -2.510 3.612 1.00 90.75 106 LEU A N 1
ATOM 803 C CA . LEU A 1 106 ? -18.695 -2.993 2.246 1.00 90.75 106 LEU A CA 1
ATOM 804 C C . LEU A 1 106 ? -19.561 -2.124 1.341 1.00 90.75 106 LEU A C 1
ATOM 806 O O . LEU A 1 106 ? -20.786 -2.145 1.439 1.00 90.75 106 LEU A O 1
ATOM 810 N N . ASP A 1 107 ? -18.922 -1.399 0.432 1.00 87.88 107 ASP A N 1
ATOM 811 C CA . ASP A 1 107 ? -19.599 -0.680 -0.636 1.00 87.88 107 ASP A CA 1
ATOM 812 C C . ASP A 1 107 ? -19.404 -1.430 -1.956 1.00 87.88 107 ASP A C 1
ATOM 814 O O . ASP A 1 107 ? -18.351 -1.370 -2.600 1.00 87.88 107 ASP A O 1
ATOM 818 N N . LYS A 1 108 ? -20.452 -2.148 -2.367 1.00 84.88 108 LYS A N 1
ATOM 819 C CA . LYS A 1 108 ? -20.462 -2.905 -3.624 1.00 84.88 108 LYS A CA 1
ATOM 820 C C . LYS A 1 108 ? -20.419 -1.994 -4.853 1.00 84.88 108 LYS A C 1
ATOM 822 O O . LYS A 1 108 ? -19.904 -2.412 -5.883 1.00 84.88 108 LYS A O 1
ATOM 827 N N . SER A 1 109 ? -20.933 -0.765 -4.758 1.00 83.81 109 SER A N 1
ATOM 828 C CA . SER A 1 109 ? -21.021 0.152 -5.901 1.00 83.81 109 SER A CA 1
ATOM 829 C C . SER A 1 109 ? -19.649 0.667 -6.335 1.00 83.81 109 SER A C 1
ATOM 831 O O . SER A 1 109 ? -19.382 0.803 -7.528 1.00 83.81 109 SER A O 1
ATOM 833 N N . THR A 1 110 ? -18.753 0.886 -5.371 1.00 81.31 110 THR A N 1
ATOM 834 C CA . THR A 1 110 ? -17.388 1.372 -5.609 1.00 81.31 110 THR A CA 1
ATOM 835 C C . THR A 1 110 ? -16.319 0.290 -5.456 1.00 81.31 110 THR A C 1
ATOM 837 O O . THR A 1 110 ? -15.134 0.587 -5.602 1.00 81.31 110 THR A O 1
ATOM 840 N N . SER A 1 111 ? -16.715 -0.966 -5.195 1.00 88.81 111 SER A N 1
ATOM 841 C CA . SER A 1 111 ? -15.795 -2.067 -4.864 1.00 88.81 111 SER A CA 1
ATOM 842 C C . SER A 1 111 ? -14.814 -1.666 -3.755 1.00 88.81 111 SER A C 1
ATOM 844 O O . SER A 1 111 ? -13.595 -1.818 -3.887 1.00 88.81 111 SER A O 1
ATOM 846 N N . ARG A 1 112 ? -15.361 -1.087 -2.679 1.00 88.94 112 ARG A N 1
ATOM 847 C CA . ARG A 1 112 ? -14.613 -0.550 -1.540 1.00 88.94 112 ARG A CA 1
ATOM 848 C C . ARG A 1 112 ? -14.933 -1.329 -0.270 1.00 88.94 112 ARG A C 1
ATOM 850 O O . ARG A 1 112 ? -16.091 -1.619 0.025 1.00 88.94 112 ARG A O 1
ATOM 857 N N . VAL A 1 113 ? -13.896 -1.625 0.500 1.00 92.00 113 VAL A N 1
ATOM 858 C CA . VAL A 1 113 ? -13.976 -2.242 1.824 1.00 92.00 113 VAL A CA 1
ATOM 859 C C . VAL A 1 113 ? -13.288 -1.318 2.811 1.00 92.00 113 VAL A C 1
ATOM 861 O O . VAL A 1 113 ? -12.162 -0.891 2.569 1.00 92.00 113 VAL A O 1
ATOM 864 N N . GLN A 1 114 ? -13.933 -1.044 3.941 1.00 92.44 114 GLN A N 1
ATOM 865 C CA . GLN A 1 114 ? -13.317 -0.289 5.025 1.00 92.44 114 GLN A CA 1
ATOM 866 C C . GLN A 1 114 ? -13.505 -1.009 6.352 1.00 92.44 114 GLN A C 1
ATOM 868 O O . GLN A 1 114 ? -14.600 -1.452 6.674 1.00 92.44 114 GLN A O 1
ATOM 873 N N . VAL A 1 115 ? -12.450 -1.078 7.149 1.00 93.44 115 VAL A N 1
ATOM 874 C CA . VAL A 1 115 ? -12.476 -1.576 8.520 1.00 93.44 115 VAL A CA 1
ATOM 875 C C . VAL A 1 115 ? -12.039 -0.450 9.439 1.00 93.44 115 VAL A C 1
ATOM 877 O O . VAL A 1 115 ? -11.017 0.194 9.205 1.00 93.44 115 VAL A O 1
ATOM 880 N N . VAL A 1 116 ? -12.817 -0.208 10.486 1.00 92.31 116 VAL A N 1
ATOM 881 C CA . VAL A 1 116 ? -12.536 0.800 11.504 1.00 92.31 116 VAL A CA 1
ATOM 882 C C . VAL A 1 116 ? -12.453 0.114 12.855 1.00 92.31 116 VAL A C 1
ATOM 884 O O . VAL A 1 116 ? -13.399 -0.544 13.279 1.00 92.31 116 VAL A O 1
ATOM 887 N N . VAL A 1 117 ? -11.326 0.297 13.530 1.00 93.12 117 VAL A N 1
ATOM 888 C CA . VAL A 1 117 ? -11.098 -0.112 14.913 1.00 93.12 117 VAL A CA 1
ATOM 889 C C . VAL A 1 117 ? -11.082 1.144 15.770 1.00 93.12 117 VAL A C 1
ATOM 891 O O . VAL A 1 117 ? -10.378 2.101 15.451 1.00 93.12 117 VAL A O 1
ATOM 894 N N . ALA A 1 118 ? -11.859 1.163 16.843 1.00 91.31 118 ALA A N 1
ATOM 895 C CA . ALA A 1 118 ? -11.948 2.294 17.756 1.00 91.31 118 ALA A CA 1
ATOM 896 C C . ALA A 1 118 ? -11.948 1.816 19.209 1.00 91.31 118 ALA A C 1
ATOM 898 O O . ALA A 1 118 ? -12.476 0.744 19.516 1.00 91.31 118 ALA A O 1
ATOM 899 N N . SER A 1 119 ? -11.383 2.624 20.103 1.00 88.25 119 SER A N 1
ATOM 900 C CA . SER A 1 119 ? -11.550 2.417 21.542 1.00 88.25 119 SER A CA 1
ATOM 901 C C . SER A 1 119 ? -12.963 2.811 21.984 1.00 88.25 119 SER A C 1
ATOM 903 O O . SER A 1 119 ? -13.557 3.759 21.469 1.00 88.25 119 SER A O 1
ATOM 905 N N . ILE A 1 120 ? -13.506 2.049 22.933 1.00 85.81 120 ILE A N 1
ATOM 906 C CA . ILE A 1 120 ? -14.799 2.304 23.589 1.00 85.81 120 ILE A CA 1
ATOM 907 C C . ILE A 1 120 ? -14.611 3.225 24.807 1.00 85.81 120 ILE A C 1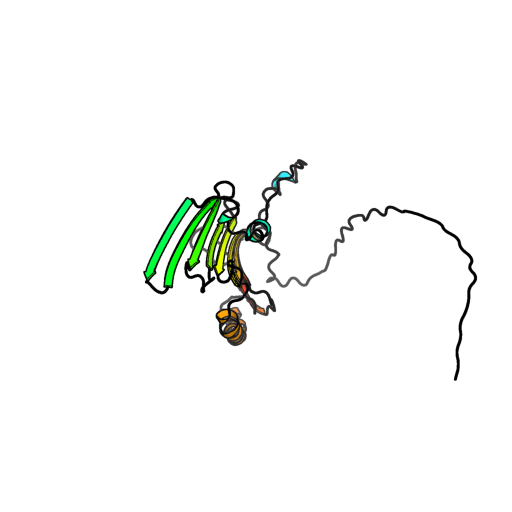
ATOM 909 O O . ILE A 1 120 ? -15.580 3.776 25.328 1.00 85.81 120 ILE A O 1
ATOM 913 N N . ALA A 1 121 ? -13.377 3.389 25.290 1.00 82.06 121 ALA A N 1
ATOM 914 C CA . ALA A 1 121 ? -13.101 4.234 26.441 1.00 82.06 121 ALA A CA 1
ATOM 915 C C . ALA A 1 121 ? -13.310 5.716 26.087 1.00 82.06 121 ALA A C 1
ATOM 917 O O . ALA A 1 121 ? -12.719 6.229 25.143 1.00 82.06 121 ALA A O 1
ATOM 918 N N . GLU A 1 122 ? -14.108 6.428 26.885 1.00 74.00 122 GLU A N 1
ATOM 919 C CA . GLU A 1 122 ? -14.456 7.842 26.644 1.00 74.00 122 GLU A CA 1
ATOM 920 C C . GLU A 1 122 ? -13.226 8.771 26.634 1.00 74.00 122 GLU A C 1
ATOM 922 O O . GLU A 1 122 ? -13.207 9.784 25.931 1.00 74.00 122 GLU A O 1
ATOM 927 N N . ASN A 1 123 ? -12.171 8.381 27.355 1.00 78.00 123 ASN A N 1
ATOM 928 C CA . ASN A 1 123 ? -10.923 9.136 27.463 1.00 78.00 123 ASN A CA 1
ATOM 929 C C . ASN A 1 123 ? -9.909 8.814 26.349 1.00 78.00 123 ASN A C 1
ATOM 931 O O . ASN A 1 123 ? -8.909 9.516 26.225 1.00 78.00 123 ASN A O 1
ATOM 935 N N . GLU A 1 124 ? -10.145 7.784 25.530 1.00 74.25 124 GLU A N 1
ATOM 936 C CA . GLU A 1 124 ? -9.238 7.369 24.456 1.00 74.25 124 GLU A CA 1
ATOM 937 C C . GLU A 1 124 ? -9.953 7.407 23.105 1.00 74.25 124 GLU A C 1
ATOM 939 O O . GLU A 1 124 ? -10.656 6.482 22.719 1.00 74.25 124 GLU A O 1
ATOM 944 N N . LYS A 1 125 ? -9.746 8.481 22.342 1.00 80.12 125 LYS A N 1
ATOM 945 C CA . LYS A 1 125 ? -10.429 8.697 21.052 1.00 80.12 125 LYS A CA 1
ATOM 946 C C . LYS A 1 125 ? -9.651 8.191 19.838 1.00 80.12 125 LYS A C 1
ATOM 948 O O . LYS A 1 125 ? -9.947 8.581 18.706 1.00 80.12 125 LYS A O 1
ATOM 953 N N . TRP A 1 126 ? -8.643 7.347 20.049 1.00 85.56 126 TRP A N 1
ATOM 954 C CA . TRP A 1 126 ? -7.855 6.822 18.943 1.00 85.56 126 TRP A CA 1
ATOM 955 C C . TRP A 1 126 ? -8.710 5.892 18.072 1.00 85.56 126 TRP A C 1
ATOM 957 O O . TRP A 1 126 ? -9.534 5.112 18.560 1.00 85.56 126 TRP A O 1
ATOM 967 N N . LYS A 1 127 ? -8.513 5.990 16.756 1.00 90.56 127 LYS A N 1
ATOM 968 C CA . LYS A 1 127 ? -9.123 5.108 15.761 1.00 90.56 127 LYS A CA 1
ATOM 969 C C . LYS A 1 127 ? -8.060 4.645 14.780 1.00 90.56 127 LYS A C 1
ATOM 971 O O . LYS A 1 127 ? -7.132 5.390 14.481 1.00 90.56 127 LYS A O 1
ATOM 976 N N . ILE A 1 128 ? -8.217 3.437 14.259 1.00 91.31 128 ILE A N 1
ATOM 977 C CA . ILE A 1 128 ? -7.447 2.911 13.135 1.00 91.31 128 ILE A CA 1
ATOM 978 C C . ILE A 1 128 ? -8.437 2.592 12.021 1.00 91.31 128 ILE A C 1
ATOM 980 O O . ILE A 1 128 ? -9.410 1.878 12.236 1.00 91.31 128 ILE A O 1
ATOM 984 N N . CYS A 1 129 ? -8.182 3.111 10.829 1.00 91.62 129 CYS A N 1
ATOM 985 C CA . CYS A 1 129 ? -8.968 2.852 9.637 1.00 91.62 129 CYS A CA 1
ATOM 986 C C . CYS A 1 129 ? -8.094 2.168 8.591 1.00 91.62 129 CYS A C 1
ATOM 988 O O . CYS A 1 129 ? -7.067 2.711 8.187 1.00 91.62 129 CYS A O 1
ATOM 990 N N . ALA A 1 130 ? -8.535 1.014 8.112 1.00 93.75 130 ALA A N 1
ATOM 991 C CA . ALA A 1 130 ? -8.017 0.376 6.914 1.00 93.75 130 ALA A CA 1
ATOM 992 C C . ALA A 1 130 ? -9.075 0.494 5.817 1.00 93.75 130 ALA A C 1
ATOM 994 O O . ALA A 1 130 ? -10.231 0.152 6.032 1.00 93.75 130 ALA A O 1
ATOM 995 N N . ASP A 1 131 ? -8.699 1.006 4.657 1.00 91.81 131 ASP A N 1
ATOM 996 C CA . ASP A 1 131 ? -9.593 1.265 3.534 1.00 91.81 131 ASP A CA 1
ATOM 997 C C . ASP A 1 131 ? -8.956 0.721 2.260 1.00 91.81 131 ASP A C 1
ATOM 999 O O . ASP A 1 131 ? -7.775 0.955 2.015 1.00 91.81 131 ASP A O 1
ATOM 1003 N N . ALA A 1 132 ? -9.707 -0.015 1.457 1.00 92.31 132 ALA A N 1
ATOM 1004 C CA . ALA A 1 132 ? -9.244 -0.585 0.203 1.00 92.31 132 ALA A CA 1
ATOM 1005 C C . ALA A 1 132 ? -10.313 -0.396 -0.866 1.00 92.31 132 ALA A C 1
ATOM 1007 O O . ALA A 1 132 ? -11.492 -0.641 -0.627 1.00 92.31 132 ALA A O 1
ATOM 1008 N N . ILE A 1 133 ? -9.898 0.024 -2.055 1.00 90.50 133 ILE A N 1
ATOM 1009 C CA . ILE A 1 133 ? -10.787 0.266 -3.182 1.00 90.50 133 ILE A CA 1
ATOM 1010 C C . ILE A 1 133 ? -10.175 -0.243 -4.481 1.00 90.50 133 ILE A C 1
ATOM 1012 O O . ILE A 1 133 ? -8.991 -0.037 -4.766 1.00 90.50 133 ILE A O 1
ATOM 1016 N N . LEU A 1 134 ? -11.019 -0.868 -5.296 1.00 89.94 134 LEU A N 1
ATOM 1017 C CA . LEU A 1 134 ? -10.683 -1.324 -6.636 1.00 89.94 134 LEU A CA 1
ATOM 1018 C C . LEU A 1 134 ? -11.536 -0.572 -7.673 1.00 89.94 134 LEU A C 1
ATOM 1020 O O . LEU A 1 134 ? -12.520 -1.114 -8.171 1.00 89.94 134 LEU A O 1
ATOM 1024 N N . PRO A 1 135 ? -11.195 0.687 -8.020 1.00 83.69 135 PRO A N 1
ATOM 1025 C CA . PRO A 1 135 ? -11.983 1.473 -8.973 1.00 83.69 135 PRO A CA 1
ATOM 1026 C C . PRO A 1 135 ? -12.029 0.869 -10.388 1.00 83.69 135 PRO A C 1
ATOM 1028 O O . PRO A 1 135 ? -12.923 1.198 -11.166 1.00 83.69 135 PRO A O 1
ATOM 1031 N N . SER A 1 136 ? -11.056 0.030 -10.761 1.00 84.25 136 SER A N 1
ATOM 1032 C CA . SER A 1 136 ? -11.083 -0.766 -11.994 1.00 84.25 136 SER A CA 1
ATOM 1033 C C . SER A 1 136 ? -10.124 -1.960 -11.900 1.00 84.25 136 SER A C 1
ATOM 1035 O O . SER A 1 136 ? -9.214 -1.945 -11.081 1.00 84.25 136 SER A O 1
ATOM 1037 N N . ASN A 1 137 ? -10.216 -2.934 -12.814 1.00 85.19 137 ASN A N 1
ATOM 1038 C CA . ASN A 1 137 ? -9.357 -4.145 -12.851 1.00 85.19 137 ASN A CA 1
ATOM 1039 C C . ASN A 1 137 ? -7.837 -3.888 -12.917 1.00 85.19 137 ASN A C 1
ATOM 1041 O O . ASN A 1 137 ? -7.028 -4.794 -12.766 1.00 85.19 137 ASN A O 1
ATOM 1045 N N . HIS A 1 138 ? -7.450 -2.647 -13.178 1.00 87.25 138 HIS A N 1
ATOM 1046 C CA . HIS A 1 138 ? -6.075 -2.209 -13.389 1.00 87.25 138 HIS A CA 1
ATOM 1047 C C . HIS A 1 138 ? -5.658 -1.099 -12.426 1.00 87.25 138 HIS A C 1
ATOM 1049 O O . HIS A 1 138 ? -4.626 -0.465 -12.629 1.00 87.25 138 HIS A O 1
ATOM 1055 N N . LYS A 1 139 ? -6.502 -0.782 -11.440 1.00 89.25 139 LYS A N 1
ATOM 1056 C CA . LYS A 1 139 ? -6.287 0.302 -10.486 1.00 89.25 139 LYS A CA 1
ATOM 1057 C C . LYS A 1 139 ? -6.782 -0.143 -9.129 1.00 89.25 139 LYS A C 1
ATOM 1059 O O . LYS A 1 139 ? -7.969 -0.386 -8.955 1.00 89.25 139 LYS A O 1
ATOM 1064 N N . PHE A 1 140 ? -5.871 -0.175 -8.179 1.00 92.44 140 PHE A N 1
ATOM 1065 C CA . PHE A 1 140 ? -6.111 -0.530 -6.798 1.00 92.44 140 PHE A CA 1
ATOM 1066 C C . PHE A 1 140 ? -5.539 0.556 -5.899 1.00 92.44 140 PHE A C 1
ATOM 1068 O O . PHE A 1 140 ? -4.489 1.136 -6.193 1.00 92.44 140 PHE A O 1
ATOM 1075 N N . ALA A 1 141 ? -6.211 0.824 -4.789 1.00 92.31 141 ALA A N 1
ATOM 1076 C CA . ALA A 1 141 ? -5.651 1.659 -3.751 1.00 92.31 141 ALA A CA 1
ATOM 1077 C C . ALA A 1 141 ? -6.050 1.154 -2.366 1.00 92.31 141 ALA A C 1
ATOM 1079 O O . ALA A 1 141 ? -7.210 0.839 -2.127 1.00 92.31 141 ALA A O 1
ATOM 1080 N N . ALA A 1 142 ? -5.094 1.137 -1.448 1.00 93.31 142 ALA A N 1
ATOM 1081 C CA . ALA A 1 142 ? -5.308 0.857 -0.040 1.00 93.31 142 ALA A CA 1
ATOM 1082 C C . ALA A 1 142 ? -4.762 2.007 0.804 1.00 93.31 142 ALA A C 1
ATOM 1084 O O . ALA A 1 142 ? -3.757 2.623 0.458 1.00 93.31 142 ALA A O 1
ATOM 1085 N N . LYS A 1 143 ? -5.418 2.311 1.914 1.00 92.00 143 LYS A N 1
ATOM 1086 C CA . LYS A 1 143 ? -5.026 3.343 2.862 1.00 92.00 143 LYS A CA 1
ATOM 1087 C C . LYS A 1 143 ? -5.169 2.795 4.271 1.00 92.00 143 LYS A C 1
ATOM 1089 O O . LYS A 1 143 ? -6.244 2.361 4.666 1.00 92.00 143 LYS A O 1
ATOM 1094 N N . LEU A 1 144 ? -4.090 2.860 5.032 1.00 92.44 144 LEU A N 1
ATOM 1095 C CA . LEU A 1 144 ? -4.098 2.648 6.469 1.00 92.44 144 LEU A CA 1
ATOM 1096 C C . LEU A 1 144 ? -3.924 4.007 7.135 1.00 92.44 144 LEU A C 1
ATOM 1098 O O . LEU A 1 144 ? -3.005 4.747 6.789 1.00 92.44 144 LEU A O 1
ATOM 1102 N N . ALA A 1 145 ? -4.795 4.351 8.070 1.00 91.00 145 ALA A N 1
ATOM 1103 C CA . ALA A 1 145 ? -4.711 5.600 8.800 1.00 91.00 145 ALA A CA 1
ATOM 1104 C C . ALA A 1 145 ? -5.044 5.411 10.278 1.00 91.00 145 ALA A C 1
ATOM 1106 O O . ALA A 1 145 ? -5.798 4.515 10.643 1.00 91.00 145 ALA A O 1
ATOM 1107 N N . THR A 1 146 ? -4.467 6.248 11.129 1.00 89.25 146 THR A N 1
ATOM 1108 C CA . THR A 1 146 ? -4.655 6.208 12.579 1.00 89.25 146 THR A CA 1
ATOM 1109 C C . THR A 1 146 ? -4.744 7.623 13.156 1.00 89.25 146 THR A C 1
ATOM 1111 O O . THR A 1 146 ? -4.453 8.604 12.463 1.00 89.25 146 THR A O 1
ATOM 1114 N N . GLY A 1 147 ? -5.176 7.717 14.409 1.00 85.19 147 GLY A N 1
ATOM 1115 C CA . GLY A 1 147 ? -5.353 8.950 15.171 1.00 85.19 147 GLY A CA 1
ATOM 1116 C C . GLY A 1 147 ? -6.810 9.382 15.267 1.00 85.19 147 GLY A C 1
ATOM 1117 O O . GLY A 1 147 ? -7.732 8.609 14.980 1.00 85.19 147 GLY A O 1
ATOM 1118 N N . GLU A 1 148 ? -7.033 10.629 15.674 1.00 80.12 148 GLU A N 1
ATOM 1119 C CA . GLU A 1 148 ? -8.385 11.177 15.767 1.00 80.12 148 GLU A CA 1
ATOM 1120 C C . GLU A 1 148 ? -9.037 11.198 14.375 1.00 80.12 148 GLU A C 1
ATOM 1122 O O . GLU A 1 148 ? -8.472 11.699 13.401 1.00 80.12 148 GLU A O 1
ATOM 1127 N N . GLN A 1 149 ? -10.198 10.544 14.261 1.00 79.38 149 GLN A N 1
ATOM 1128 C CA . GLN A 1 149 ? -10.920 10.349 12.995 1.00 79.38 149 GLN A CA 1
ATOM 1129 C C . GLN A 1 149 ? -10.066 9.783 11.837 1.00 79.38 149 GLN A C 1
ATOM 1131 O O . GLN A 1 149 ? -10.407 9.977 10.671 1.00 79.38 149 GLN A O 1
ATOM 1136 N N . CYS A 1 150 ? -8.985 9.050 12.135 1.00 84.00 150 CYS A N 1
ATOM 1137 C CA . CYS A 1 150 ? -8.092 8.451 11.137 1.00 84.00 150 CYS A CA 1
ATOM 1138 C C . CYS A 1 150 ? -7.398 9.468 10.204 1.00 84.00 150 CYS A C 1
ATOM 1140 O O . CYS A 1 150 ? -7.243 9.214 9.005 1.00 84.00 150 CYS A O 1
ATOM 1142 N N . GLN A 1 151 ? -6.987 10.626 10.734 1.00 79.06 151 GLN A N 1
ATOM 1143 C CA . GLN A 1 151 ? -6.325 11.684 9.951 1.00 79.06 151 GLN A CA 1
ATOM 1144 C C . GLN A 1 151 ? -4.896 12.022 10.399 1.00 79.06 151 GLN A C 1
ATOM 1146 O O . GLN A 1 151 ? -4.165 12.665 9.645 1.00 79.06 151 GLN A O 1
ATOM 1151 N N . GLU A 1 152 ? -4.472 11.589 11.586 1.00 82.31 152 GLU A N 1
ATOM 1152 C CA . GLU A 1 152 ? -3.192 11.999 12.174 1.00 82.31 152 GLU A CA 1
ATOM 1153 C C . GLU A 1 152 ? -1.994 11.416 11.414 1.00 82.31 152 GLU A C 1
ATOM 1155 O O . GLU A 1 152 ? -1.092 12.143 10.986 1.00 82.31 152 GLU A O 1
ATOM 1160 N N . TYR A 1 153 ? -2.026 10.105 11.171 1.00 86.00 153 TYR A N 1
ATOM 1161 C CA . TYR A 1 153 ? -0.994 9.382 10.437 1.00 86.00 153 TYR A CA 1
ATOM 1162 C C . TYR A 1 153 ? -1.647 8.508 9.377 1.00 86.00 153 TYR A C 1
ATOM 1164 O O . TYR A 1 153 ? -2.641 7.838 9.648 1.00 86.00 153 TYR A O 1
ATOM 1172 N N . SER A 1 154 ? -1.101 8.499 8.163 1.00 88.62 154 SER A N 1
ATOM 1173 C CA . SER A 1 154 ? -1.624 7.657 7.090 1.00 88.62 154 SER A CA 1
ATOM 1174 C C . SER A 1 154 ? -0.537 7.163 6.149 1.00 88.62 154 SER A C 1
ATOM 1176 O O . SER A 1 154 ? 0.430 7.877 5.876 1.00 88.62 154 SER A O 1
ATOM 1178 N N . VAL A 1 155 ? -0.740 5.948 5.648 1.00 91.19 155 VAL A N 1
ATOM 1179 C CA . VAL A 1 155 ? 0.022 5.301 4.582 1.00 91.19 155 VAL A CA 1
ATOM 1180 C C . VAL A 1 155 ? -0.964 4.904 3.498 1.00 91.19 155 VAL A C 1
ATOM 1182 O O . VAL A 1 155 ? -1.970 4.257 3.775 1.00 91.19 155 VAL A O 1
ATOM 1185 N N . THR A 1 156 ? -0.683 5.291 2.262 1.00 91.94 156 THR A N 1
ATOM 1186 C CA . THR A 1 156 ? -1.508 4.980 1.099 1.00 91.94 156 THR A CA 1
ATOM 1187 C C . THR A 1 156 ? -0.682 4.211 0.082 1.00 91.94 156 THR A C 1
ATOM 1189 O O . THR A 1 156 ? 0.336 4.702 -0.390 1.00 91.94 156 THR A O 1
ATOM 1192 N N . LEU A 1 157 ? -1.140 3.020 -0.274 1.00 94.38 157 LEU A N 1
ATOM 1193 C CA . LEU A 1 157 ? -0.622 2.192 -1.352 1.00 94.38 157 LEU A CA 1
ATOM 1194 C C . LEU A 1 157 ? -1.525 2.361 -2.574 1.00 94.38 157 LEU A C 1
ATOM 1196 O O . LEU A 1 157 ? -2.743 2.249 -2.467 1.00 94.38 157 LEU A O 1
ATOM 1200 N N . LYS A 1 158 ? -0.954 2.607 -3.746 1.00 93.44 158 LYS A N 1
ATOM 1201 C CA . LYS A 1 158 ? -1.671 2.671 -5.023 1.00 93.44 158 LYS A CA 1
ATOM 1202 C C . LYS A 1 158 ? -0.952 1.773 -6.014 1.00 93.44 158 LYS A C 1
ATOM 1204 O O . LYS A 1 158 ? 0.250 1.918 -6.197 1.00 93.44 158 LYS A O 1
ATOM 1209 N N . ALA A 1 159 ? -1.681 0.883 -6.666 1.00 93.94 159 ALA A N 1
ATOM 1210 C CA . ALA A 1 159 ? -1.170 0.084 -7.768 1.00 93.94 159 ALA A CA 1
ATOM 1211 C C . ALA A 1 159 ? -2.003 0.397 -9.011 1.00 93.94 159 ALA A C 1
ATOM 1213 O O . ALA A 1 159 ? -3.231 0.333 -8.973 1.00 93.94 159 ALA A O 1
ATOM 1214 N N . GLU A 1 160 ? -1.357 0.773 -10.107 1.00 92.06 160 GLU A N 1
ATOM 1215 C CA . GLU A 1 160 ? -2.038 1.056 -11.367 1.00 92.06 160 GLU A CA 1
ATOM 1216 C C . GLU A 1 160 ? -1.234 0.551 -12.560 1.00 92.06 160 GLU A C 1
ATOM 1218 O O . GLU A 1 160 ? -0.011 0.652 -12.573 1.00 92.06 160 GLU A O 1
ATOM 1223 N N . THR A 1 161 ? -1.911 0.041 -13.587 1.00 90.62 161 THR A N 1
ATOM 1224 C CA . THR A 1 161 ? -1.271 -0.186 -14.886 1.00 90.62 161 THR A CA 1
ATOM 1225 C C . THR A 1 161 ? -1.425 1.045 -15.779 1.00 90.62 161 THR A C 1
ATOM 1227 O O . THR A 1 161 ? -2.344 1.866 -15.644 1.00 90.62 161 THR A O 1
ATOM 1230 N N . GLY A 1 162 ? -0.472 1.215 -16.679 1.00 88.44 162 GLY A N 1
ATOM 1231 C CA . GLY A 1 162 ? -0.335 2.364 -17.552 1.00 88.44 162 GLY A CA 1
ATOM 1232 C C . GLY A 1 162 ? 0.673 2.088 -18.653 1.00 88.44 162 GLY A C 1
ATOM 1233 O O . GLY A 1 162 ? 0.979 0.945 -18.986 1.00 88.44 162 GLY A O 1
ATOM 1234 N N . GLN A 1 163 ? 1.203 3.167 -19.197 1.00 85.88 163 GLN A N 1
ATOM 1235 C CA . GLN A 1 163 ? 2.204 3.149 -20.237 1.00 85.88 163 GLN A CA 1
ATOM 1236 C C . GLN A 1 163 ? 3.398 3.997 -19.798 1.00 85.88 163 GLN A C 1
ATOM 1238 O O . GLN A 1 163 ? 3.234 5.080 -19.237 1.00 85.88 163 GLN A O 1
ATOM 1243 N N . GLN A 1 164 ? 4.599 3.507 -20.063 1.00 85.00 164 GLN A N 1
ATOM 1244 C CA . GLN A 1 164 ? 5.861 4.182 -19.791 1.00 85.00 164 GLN A CA 1
ATOM 1245 C C . GLN A 1 164 ? 6.658 4.192 -21.094 1.00 85.00 164 GLN A C 1
ATOM 1247 O O . GLN A 1 164 ? 6.984 3.133 -21.622 1.00 85.00 164 GLN A O 1
ATOM 1252 N N . ASP A 1 165 ? 6.938 5.374 -21.644 1.00 82.31 165 ASP A N 1
ATOM 1253 C CA . ASP A 1 165 ? 7.665 5.510 -22.919 1.00 82.31 165 ASP A CA 1
ATOM 1254 C C . ASP A 1 165 ? 7.056 4.699 -24.075 1.00 82.31 165 ASP A C 1
ATOM 1256 O O . ASP A 1 165 ? 7.765 4.105 -24.876 1.00 82.31 165 ASP A O 1
ATOM 1260 N N . SER A 1 166 ? 5.725 4.676 -24.165 1.00 83.56 166 SER A N 1
ATOM 1261 C CA . SER A 1 166 ? 4.948 3.872 -25.127 1.00 83.56 166 SER A CA 1
ATOM 1262 C C . SER A 1 166 ? 4.911 2.355 -24.872 1.00 83.56 166 SER A C 1
ATOM 1264 O O . SER A 1 166 ? 4.235 1.636 -25.604 1.00 83.56 166 SER A O 1
ATOM 1266 N N . HIS A 1 167 ? 5.513 1.870 -23.787 1.00 86.06 167 HIS A N 1
ATOM 1267 C CA . HIS A 1 167 ? 5.510 0.455 -23.410 1.00 86.06 167 HIS A CA 1
ATOM 1268 C C . HIS A 1 167 ? 4.514 0.162 -22.280 1.00 86.06 167 HIS A C 1
ATOM 1270 O O . HIS A 1 167 ? 4.328 1.025 -21.414 1.00 86.06 167 HIS A O 1
ATOM 1276 N N . PRO A 1 168 ? 3.881 -1.026 -22.240 1.00 89.56 168 PRO A N 1
ATOM 1277 C CA . PRO A 1 168 ? 3.050 -1.442 -21.115 1.00 89.56 168 PRO A CA 1
ATOM 1278 C C . PRO A 1 168 ? 3.817 -1.341 -19.798 1.00 89.56 168 PRO A C 1
ATOM 1280 O O . PRO A 1 168 ? 4.978 -1.743 -19.710 1.00 89.56 168 PRO A O 1
ATOM 1283 N N . ALA A 1 169 ? 3.178 -0.784 -18.774 1.00 91.62 169 ALA A N 1
ATOM 1284 C CA . ALA A 1 169 ? 3.816 -0.555 -17.492 1.00 91.62 169 ALA A CA 1
ATOM 1285 C C . ALA A 1 169 ? 2.866 -0.745 -16.310 1.00 91.62 169 ALA A C 1
ATOM 1287 O O . ALA A 1 169 ?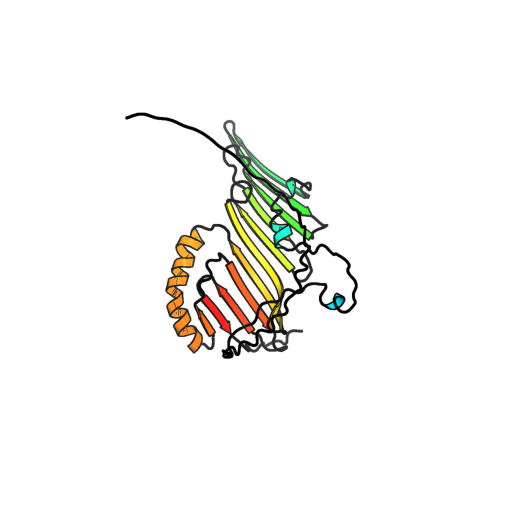 1.658 -0.526 -16.396 1.00 91.62 169 ALA A O 1
ATOM 1288 N N . ALA A 1 170 ? 3.436 -1.106 -15.170 1.00 92.88 170 ALA A N 1
ATOM 1289 C CA . ALA A 1 170 ? 2.785 -1.125 -13.875 1.00 92.88 170 ALA A CA 1
ATOM 1290 C C . ALA A 1 170 ? 3.495 -0.145 -12.944 1.00 92.88 170 ALA A C 1
ATOM 1292 O O . ALA A 1 170 ? 4.719 -0.030 -12.950 1.00 92.88 170 ALA A O 1
ATOM 1293 N N . ARG A 1 171 ? 2.718 0.567 -12.137 1.00 93.44 171 ARG A N 1
ATOM 1294 C CA . ARG A 1 171 ? 3.197 1.552 -11.179 1.00 93.44 171 ARG A CA 1
ATOM 1295 C C . ARG A 1 171 ? 2.657 1.231 -9.800 1.00 93.44 171 ARG A C 1
ATOM 1297 O O . ARG A 1 171 ? 1.445 1.149 -9.606 1.00 93.44 171 ARG A O 1
ATOM 1304 N N . LEU A 1 172 ? 3.565 1.109 -8.846 1.00 95.19 172 LEU A N 1
ATOM 1305 C CA . LEU A 1 172 ? 3.286 0.981 -7.430 1.00 95.19 172 LEU A CA 1
ATOM 1306 C C . LEU A 1 172 ? 3.748 2.254 -6.726 1.00 95.19 172 LEU A C 1
ATOM 1308 O O . LEU A 1 172 ? 4.934 2.567 -6.706 1.00 95.19 172 LEU A O 1
ATOM 1312 N N . LYS A 1 173 ? 2.808 2.980 -6.131 1.00 93.62 173 LYS A N 1
ATOM 1313 C CA . LYS A 1 173 ? 3.069 4.220 -5.411 1.00 93.62 173 LYS A CA 1
ATOM 1314 C C . LYS A 1 173 ? 2.707 4.066 -3.941 1.00 93.62 173 LYS A C 1
ATOM 1316 O O . LYS A 1 173 ? 1.601 3.642 -3.616 1.00 93.62 173 LYS A O 1
ATOM 1321 N N . ILE A 1 174 ? 3.624 4.441 -3.062 1.00 92.88 174 ILE A N 1
ATOM 1322 C CA . ILE A 1 174 ? 3.427 4.480 -1.614 1.00 92.88 174 ILE A CA 1
ATOM 1323 C C . ILE A 1 174 ? 3.533 5.939 -1.187 1.00 92.88 174 ILE A C 1
ATOM 1325 O O . ILE A 1 174 ? 4.528 6.584 -1.482 1.00 92.88 174 ILE A O 1
ATOM 1329 N N . GLU A 1 175 ? 2.527 6.465 -0.504 1.00 90.31 175 GLU A N 1
ATOM 1330 C CA . GLU A 1 175 ? 2.480 7.841 0.002 1.00 90.31 175 GLU A CA 1
ATOM 1331 C C . GLU A 1 175 ? 2.251 7.816 1.514 1.00 90.31 175 GLU A C 1
ATOM 1333 O O . GLU A 1 175 ? 1.490 6.983 2.009 1.00 90.31 175 GLU A O 1
ATOM 1338 N N . TRP A 1 176 ? 2.856 8.738 2.261 1.00 88.69 176 TRP A N 1
ATOM 1339 C CA . TRP A 1 176 ? 2.603 8.870 3.698 1.00 88.69 176 TRP A CA 1
ATOM 1340 C C . TRP A 1 176 ? 2.456 10.328 4.138 1.00 88.69 176 TRP A C 1
ATOM 1342 O O . TRP A 1 176 ? 3.091 11.228 3.595 1.00 88.69 176 TRP A O 1
ATOM 1352 N N . SER A 1 177 ? 1.598 10.590 5.130 1.00 82.50 177 SER A N 1
ATOM 1353 C CA . SER A 1 177 ? 1.344 11.960 5.602 1.00 82.50 177 SER A CA 1
ATOM 1354 C C . SER A 1 177 ? 2.322 12.382 6.686 1.00 82.50 177 SER A C 1
ATOM 1356 O O . SER A 1 177 ? 3.044 13.353 6.510 1.00 82.50 177 SER A O 1
ATOM 1358 N N . ARG A 1 178 ? 2.353 11.673 7.808 1.00 75.38 178 ARG A N 1
ATOM 1359 C CA . ARG A 1 178 ? 3.230 11.913 8.952 1.00 75.38 178 ARG A CA 1
ATOM 1360 C C . ARG A 1 178 ? 3.565 10.533 9.502 1.00 75.38 178 ARG A C 1
ATOM 1362 O O . ARG A 1 178 ? 2.672 9.740 9.757 1.00 75.38 178 ARG A O 1
ATOM 1369 N N . LEU A 1 179 ? 4.837 10.189 9.593 1.00 77.06 179 LEU A N 1
ATOM 1370 C CA . LEU A 1 179 ? 5.277 8.974 10.272 1.00 77.06 179 LEU A CA 1
ATOM 1371 C C . LEU A 1 179 ? 6.596 9.326 10.920 1.00 77.06 179 LEU A C 1
ATOM 1373 O O . LEU A 1 179 ? 7.621 9.376 10.243 1.00 77.06 179 LEU A O 1
ATOM 1377 N N . GLN A 1 180 ? 6.548 9.589 12.226 1.00 66.56 180 GLN A N 1
ATOM 1378 C CA . GLN A 1 180 ? 7.695 10.095 12.976 1.00 66.56 180 GLN A CA 1
ATOM 1379 C C . GLN A 1 180 ? 8.940 9.233 12.744 1.00 66.56 180 GLN A C 1
ATOM 1381 O O . GLN A 1 180 ? 9.989 9.774 12.425 1.00 66.56 180 GLN A O 1
ATOM 1386 N N . ARG A 1 181 ? 8.813 7.895 12.777 1.00 68.44 181 ARG A N 1
ATOM 1387 C CA . ARG A 1 181 ? 9.934 6.978 12.488 1.00 68.44 181 ARG A CA 1
ATOM 1388 C C . ARG A 1 181 ? 10.522 7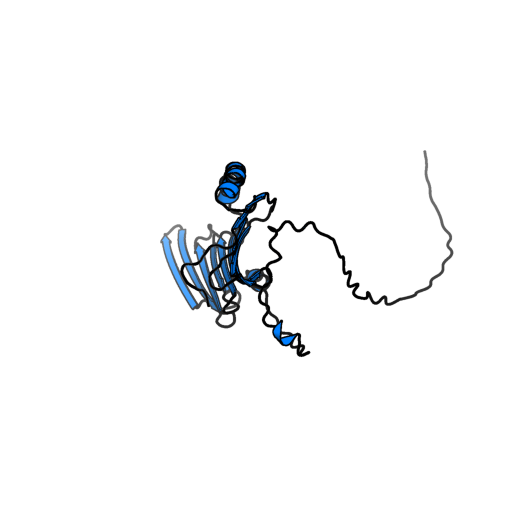.140 11.083 1.00 68.44 181 ARG A C 1
ATOM 1390 O O . ARG A 1 181 ? 11.738 7.071 10.929 1.00 68.44 181 ARG A O 1
ATOM 1397 N N . ILE A 1 182 ? 9.685 7.337 10.063 1.00 70.31 182 ILE A N 1
ATOM 1398 C CA . ILE A 1 182 ? 10.171 7.487 8.684 1.00 70.31 182 ILE A CA 1
ATOM 1399 C C . ILE A 1 182 ? 10.960 8.792 8.557 1.00 70.31 182 ILE A C 1
ATOM 1401 O O . ILE A 1 182 ? 12.028 8.816 7.949 1.00 70.31 182 ILE A O 1
ATOM 1405 N N . GLU A 1 183 ? 10.462 9.868 9.162 1.00 70.94 183 GLU A N 1
ATOM 1406 C CA . GLU A 1 183 ? 11.090 11.185 9.080 1.00 70.94 183 GLU A CA 1
ATOM 1407 C C . GLU A 1 183 ? 12.367 11.294 9.911 1.00 70.94 183 GLU A C 1
ATOM 1409 O O . GLU A 1 183 ? 13.353 11.849 9.431 1.00 70.94 183 GLU A O 1
ATOM 1414 N N . SER A 1 184 ? 12.372 10.753 11.130 1.00 71.69 184 SER A N 1
ATOM 1415 C CA . SER A 1 184 ? 13.501 10.893 12.052 1.00 71.69 184 SER A CA 1
ATOM 1416 C C . SER A 1 184 ? 14.600 9.852 11.849 1.00 71.69 184 SER A C 1
ATOM 1418 O O . SER A 1 184 ? 15.754 10.134 12.159 1.00 71.69 184 SER A O 1
ATOM 1420 N N . VAL A 1 185 ? 14.279 8.669 11.312 1.00 74.75 185 VAL A N 1
ATOM 1421 C CA . VAL A 1 185 ? 15.243 7.564 11.176 1.00 74.75 185 VAL A CA 1
ATOM 1422 C C . VAL A 1 185 ? 15.483 7.207 9.715 1.00 74.75 185 VAL A C 1
ATOM 1424 O O . VAL A 1 185 ? 16.618 7.258 9.238 1.00 74.75 185 VAL A O 1
ATOM 1427 N N . THR A 1 186 ? 14.427 6.869 8.974 1.00 76.19 186 THR A N 1
ATOM 1428 C CA . THR A 1 186 ? 14.567 6.280 7.635 1.00 76.19 186 THR A CA 1
ATOM 1429 C C . THR A 1 186 ? 15.093 7.279 6.605 1.00 76.19 186 THR A C 1
ATOM 1431 O O . THR A 1 186 ? 16.017 6.952 5.862 1.00 76.19 186 THR A O 1
ATOM 1434 N N . ILE A 1 187 ? 14.563 8.507 6.566 1.00 76.81 187 ILE A N 1
ATOM 1435 C CA . ILE A 1 187 ? 15.014 9.538 5.618 1.00 76.81 187 ILE A CA 1
ATOM 1436 C C . ILE A 1 187 ? 16.481 9.934 5.869 1.00 76.81 187 ILE A C 1
ATOM 1438 O O . ILE A 1 187 ? 17.251 9.940 4.906 1.00 76.81 187 ILE A O 1
ATOM 1442 N N . PRO A 1 188 ? 16.927 10.229 7.107 1.00 80.12 188 PRO A N 1
ATOM 1443 C CA . PRO A 1 188 ? 18.335 10.511 7.383 1.00 80.12 188 PRO A CA 1
ATOM 1444 C C . PRO A 1 188 ? 19.265 9.350 7.029 1.00 80.12 188 PRO A C 1
ATOM 1446 O O . PRO A 1 188 ? 20.322 9.574 6.438 1.00 80.12 188 PRO A O 1
ATOM 1449 N N . TYR A 1 189 ? 18.866 8.111 7.329 1.00 81.75 189 TYR A N 1
ATOM 1450 C CA . TYR A 1 189 ? 19.647 6.931 6.964 1.00 81.75 189 TYR A CA 1
ATOM 1451 C C . TYR A 1 189 ? 19.772 6.785 5.443 1.00 81.75 189 TYR A C 1
ATOM 1453 O O . TYR A 1 189 ? 20.877 6.629 4.930 1.00 81.75 189 TYR A O 1
ATOM 1461 N N . LEU A 1 190 ? 18.670 6.943 4.702 1.00 79.94 190 LEU A N 1
ATOM 1462 C CA . LEU A 1 190 ? 18.675 6.956 3.236 1.00 79.94 190 LEU A CA 1
ATOM 1463 C C . LEU A 1 190 ? 19.548 8.078 2.670 1.00 79.94 190 LEU A C 1
ATOM 1465 O O . LEU A 1 190 ? 20.237 7.861 1.679 1.00 79.94 190 LEU A O 1
ATOM 1469 N N . LYS A 1 191 ? 19.550 9.267 3.285 1.00 80.44 191 LYS A N 1
ATOM 1470 C CA . LYS A 1 191 ? 20.435 10.373 2.884 1.00 80.44 191 LYS A CA 1
ATOM 1471 C C . LYS A 1 191 ? 21.910 10.014 3.058 1.00 80.44 191 LYS A C 1
ATOM 1473 O O . LYS A 1 191 ? 22.693 10.341 2.174 1.00 80.44 191 LYS A O 1
ATOM 1478 N N . ARG A 1 192 ? 22.280 9.325 4.144 1.00 82.81 192 ARG A N 1
ATOM 1479 C CA . ARG A 1 192 ? 23.654 8.838 4.369 1.00 82.81 192 ARG A CA 1
ATOM 1480 C C . ARG A 1 192 ? 24.031 7.722 3.393 1.00 82.81 192 ARG A C 1
ATOM 1482 O O . ARG A 1 192 ? 25.083 7.779 2.771 1.00 82.81 192 ARG A O 1
ATOM 1489 N N . ALA A 1 193 ? 23.148 6.744 3.205 1.00 83.62 193 ALA A N 1
ATOM 1490 C CA . ALA A 1 193 ? 23.363 5.635 2.276 1.00 83.62 193 ALA A CA 1
ATOM 1491 C C . ALA A 1 193 ? 23.380 6.082 0.803 1.00 83.62 193 ALA A C 1
ATOM 1493 O O . ALA A 1 193 ? 23.962 5.402 -0.040 1.00 83.62 193 ALA A O 1
ATOM 1494 N N . ARG A 1 194 ? 22.770 7.234 0.487 1.00 84.31 194 ARG A N 1
ATOM 1495 C CA . ARG A 1 194 ? 22.685 7.792 -0.868 1.00 84.31 194 ARG A CA 1
ATOM 1496 C C . ARG A 1 194 ? 24.047 7.870 -1.545 1.00 84.31 194 ARG A C 1
ATOM 1498 O O . ARG A 1 194 ? 24.140 7.531 -2.715 1.00 84.31 194 ARG A O 1
ATOM 1505 N N . GLU A 1 195 ? 25.080 8.344 -0.855 1.00 84.75 195 GLU A N 1
ATOM 1506 C CA . GLU A 1 195 ? 26.392 8.549 -1.483 1.00 84.75 195 GLU A CA 1
ATOM 1507 C C . GLU A 1 195 ? 27.022 7.225 -1.914 1.00 84.75 195 GLU A C 1
ATOM 1509 O O . GLU A 1 195 ? 27.450 7.097 -3.060 1.00 84.75 195 GLU A O 1
ATOM 1514 N N . TYR A 1 196 ? 26.947 6.210 -1.054 1.00 85.00 196 TYR A N 1
ATOM 1515 C CA . TYR A 1 196 ? 27.388 4.855 -1.377 1.00 85.00 196 TYR A CA 1
ATOM 1516 C C . TYR A 1 196 ? 26.592 4.248 -2.533 1.00 85.00 196 TYR A C 1
ATOM 1518 O O . TYR A 1 196 ? 27.173 3.683 -3.456 1.00 85.00 196 TYR A O 1
ATOM 1526 N N . ILE A 1 197 ? 25.264 4.392 -2.518 1.00 85.19 197 ILE A N 1
ATOM 1527 C CA . ILE A 1 197 ? 24.399 3.848 -3.571 1.00 85.19 197 ILE A CA 1
ATOM 1528 C C . ILE A 1 197 ? 24.682 4.532 -4.909 1.00 85.19 197 ILE A C 1
ATOM 1530 O O . ILE A 1 197 ? 24.822 3.845 -5.912 1.00 85.19 197 ILE A O 1
ATOM 1534 N N . LEU A 1 198 ? 24.812 5.860 -4.939 1.00 86.50 198 LEU A N 1
ATOM 1535 C CA . LEU A 1 198 ? 25.128 6.594 -6.169 1.00 86.50 198 LEU A CA 1
ATOM 1536 C C . LEU A 1 198 ? 26.497 6.211 -6.742 1.00 86.50 198 LEU A C 1
ATOM 1538 O O . LEU A 1 198 ? 26.658 6.217 -7.957 1.00 86.50 198 LEU A O 1
ATOM 1542 N N . MET A 1 199 ? 27.461 5.869 -5.886 1.00 84.69 199 MET A N 1
ATOM 1543 C CA . MET A 1 199 ? 28.793 5.440 -6.309 1.00 84.69 199 MET A CA 1
ATOM 1544 C C . MET A 1 199 ? 28.805 3.999 -6.839 1.00 84.69 199 MET A C 1
ATOM 1546 O O . MET A 1 199 ? 29.431 3.725 -7.859 1.00 84.69 199 MET A O 1
ATOM 1550 N N . LEU A 1 200 ? 28.116 3.072 -6.165 1.00 89.31 200 LEU A N 1
ATOM 1551 C CA . LEU A 1 200 ? 28.171 1.640 -6.481 1.00 89.31 200 LEU A CA 1
ATOM 1552 C C . LEU A 1 200 ? 27.133 1.195 -7.519 1.00 89.31 200 LEU A C 1
ATOM 1554 O O . LEU A 1 200 ? 27.372 0.236 -8.251 1.00 89.31 200 LEU A O 1
ATOM 1558 N N . ALA A 1 201 ? 25.987 1.871 -7.610 1.00 87.19 201 ALA A N 1
ATOM 1559 C CA . ALA A 1 201 ? 24.919 1.493 -8.533 1.00 87.19 201 ALA A CA 1
ATOM 1560 C C . ALA A 1 201 ? 25.380 1.457 -10.005 1.00 87.19 201 ALA A C 1
ATOM 1562 O O . ALA A 1 201 ? 25.114 0.440 -10.653 1.00 87.19 201 ALA A O 1
ATOM 1563 N N . PRO A 1 202 ? 26.128 2.455 -10.529 1.00 84.69 202 PRO A N 1
ATOM 1564 C CA . PRO A 1 202 ? 26.645 2.404 -11.898 1.00 84.69 202 PRO A CA 1
ATOM 1565 C C . PRO A 1 202 ? 27.553 1.201 -12.157 1.00 84.69 202 PRO A C 1
ATOM 1567 O O . PRO A 1 202 ? 27.458 0.590 -13.219 1.00 84.69 202 PRO A O 1
ATOM 1570 N N . LEU A 1 203 ? 28.372 0.809 -11.172 1.00 85.62 203 LEU A N 1
ATOM 1571 C CA . LEU A 1 203 ? 29.254 -0.361 -11.271 1.00 85.62 203 LEU A CA 1
ATOM 1572 C C . LEU A 1 203 ? 28.461 -1.672 -11.371 1.00 85.62 203 LEU A C 1
ATOM 1574 O O . LEU A 1 203 ? 28.872 -2.596 -12.063 1.00 85.62 203 LEU A O 1
ATOM 1578 N N . ALA A 1 204 ? 27.295 -1.738 -10.728 1.00 84.69 204 ALA A N 1
ATOM 1579 C CA . ALA A 1 204 ? 26.374 -2.872 -10.802 1.00 84.69 204 ALA A CA 1
ATOM 1580 C C . ALA A 1 204 ? 25.410 -2.814 -12.014 1.00 84.69 204 ALA A C 1
ATOM 1582 O O . ALA A 1 204 ? 24.466 -3.608 -12.100 1.00 84.69 204 ALA A O 1
ATOM 1583 N N . GLY A 1 205 ? 25.605 -1.865 -12.939 1.00 83.62 205 GLY A N 1
ATOM 1584 C CA . GLY A 1 205 ? 24.759 -1.681 -14.124 1.00 83.62 205 GLY A CA 1
ATOM 1585 C C . GLY A 1 205 ? 23.412 -1.002 -13.846 1.00 83.62 205 GLY A C 1
ATOM 1586 O O . GLY A 1 205 ? 22.486 -1.115 -14.648 1.00 83.62 205 GLY A O 1
ATOM 1587 N N . PHE A 1 206 ? 23.274 -0.316 -12.710 1.00 87.25 206 PHE A N 1
ATOM 1588 C CA . PHE A 1 206 ? 22.113 0.508 -12.376 1.00 87.25 206 PHE A CA 1
ATOM 1589 C C . PHE A 1 206 ? 22.429 1.983 -12.625 1.00 87.25 206 PHE A C 1
ATOM 1591 O O . PHE A 1 206 ? 23.468 2.494 -12.222 1.00 87.25 206 PHE A O 1
ATOM 1598 N N . ASN A 1 207 ? 21.496 2.714 -13.222 1.00 87.25 207 ASN A N 1
ATOM 1599 C CA . ASN A 1 207 ? 21.587 4.163 -13.294 1.00 87.25 207 ASN A CA 1
ATOM 1600 C C . ASN A 1 207 ? 20.956 4.770 -12.037 1.00 87.25 207 ASN A C 1
ATOM 1602 O O . ASN A 1 207 ? 19.753 4.615 -11.814 1.00 87.25 207 ASN A O 1
ATOM 1606 N N . ALA A 1 208 ? 21.760 5.457 -11.229 1.00 87.25 208 ALA A N 1
ATOM 1607 C CA . ALA A 1 208 ? 21.304 6.135 -10.028 1.00 87.25 208 ALA A CA 1
ATOM 1608 C C . ALA A 1 208 ? 21.608 7.633 -10.117 1.00 87.25 208 ALA A C 1
ATOM 1610 O O . ALA A 1 208 ? 22.757 8.039 -10.265 1.00 87.25 208 ALA A O 1
ATOM 1611 N N . ASN A 1 209 ? 20.569 8.454 -9.988 1.00 85.25 209 ASN A N 1
ATOM 1612 C CA . ASN A 1 209 ? 20.664 9.909 -10.011 1.00 85.25 209 ASN A CA 1
ATOM 1613 C C . ASN A 1 209 ? 20.141 10.493 -8.704 1.00 85.25 209 ASN A C 1
ATOM 1615 O O . ASN A 1 209 ? 19.195 9.977 -8.100 1.00 85.25 209 ASN A O 1
ATOM 1619 N N . ARG A 1 210 ? 20.727 11.615 -8.280 1.00 83.69 210 ARG A N 1
ATOM 1620 C CA . ARG A 1 210 ? 20.160 12.408 -7.186 1.00 83.69 210 ARG A CA 1
ATOM 1621 C C . ARG A 1 210 ? 18.800 12.944 -7.612 1.00 83.69 210 ARG A C 1
ATOM 1623 O O . ARG A 1 210 ? 18.633 13.427 -8.727 1.00 83.69 210 ARG A O 1
ATOM 1630 N N . ALA A 1 211 ? 17.853 12.867 -6.694 1.00 79.31 211 ALA A N 1
ATOM 1631 C CA . ALA A 1 211 ? 16.564 13.512 -6.812 1.00 79.31 211 ALA A CA 1
ATOM 1632 C C . ALA A 1 211 ? 16.335 14.278 -5.513 1.00 79.31 211 ALA A C 1
ATOM 1634 O O . ALA A 1 211 ? 16.566 13.747 -4.429 1.00 79.31 211 ALA A O 1
ATOM 1635 N N . GLU A 1 212 ? 15.913 15.527 -5.622 1.00 68.50 212 GLU A N 1
ATOM 1636 C CA . GLU A 1 212 ? 15.375 16.273 -4.491 1.00 68.50 212 GLU A CA 1
ATOM 1637 C C . GLU A 1 212 ? 13.865 16.286 -4.646 1.00 68.50 212 GLU A C 1
ATOM 1639 O O . GLU A 1 212 ? 13.270 17.264 -5.093 1.00 68.50 212 GLU A O 1
ATOM 1644 N N . ASP A 1 213 ? 13.245 15.146 -4.336 1.00 66.75 213 ASP A N 1
ATOM 1645 C CA . ASP A 1 213 ? 11.798 15.087 -4.232 1.00 66.75 213 ASP A CA 1
ATOM 1646 C C . ASP A 1 213 ? 11.429 15.187 -2.753 1.00 66.75 213 ASP A C 1
ATOM 1648 O O . ASP A 1 213 ? 11.569 14.243 -1.979 1.00 66.75 213 ASP A O 1
ATOM 1652 N N . ASN A 1 214 ? 10.966 16.366 -2.334 1.00 60.19 214 ASN A N 1
ATOM 1653 C CA . ASN A 1 214 ? 10.523 16.589 -0.955 1.00 60.19 214 ASN A CA 1
ATOM 1654 C C . ASN A 1 214 ? 9.163 15.918 -0.664 1.00 60.19 214 ASN A C 1
ATOM 1656 O O . ASN A 1 214 ? 8.544 16.153 0.376 1.00 60.19 214 ASN A O 1
ATOM 1660 N N . LYS A 1 215 ? 8.656 15.114 -1.603 1.00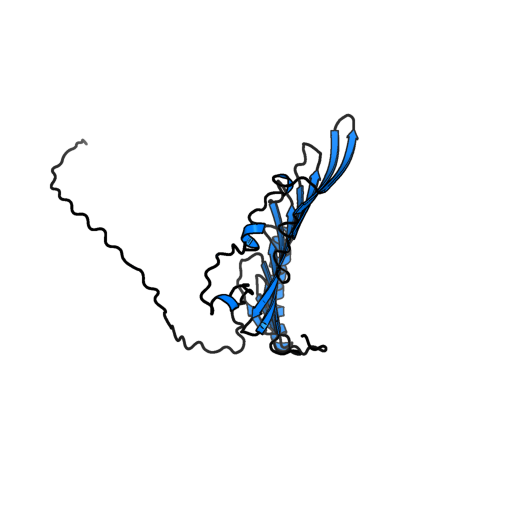 67.94 215 LYS A N 1
ATOM 1661 C CA . LYS A 1 215 ? 7.433 14.345 -1.432 1.00 67.94 215 LYS A CA 1
ATOM 1662 C C . LYS A 1 215 ? 7.683 13.139 -0.537 1.00 67.94 215 LYS A C 1
ATOM 1664 O O . LYS A 1 215 ? 8.650 12.395 -0.674 1.00 67.94 215 LYS A O 1
ATOM 1669 N N . ARG A 1 216 ? 6.731 12.916 0.363 1.00 81.50 216 ARG A N 1
ATOM 1670 C CA . ARG A 1 216 ? 6.618 11.727 1.211 1.00 81.50 216 ARG A CA 1
ATOM 1671 C C . ARG A 1 216 ? 6.050 10.558 0.405 1.00 81.50 216 ARG A C 1
ATOM 1673 O O . ARG A 1 216 ? 4.961 10.063 0.694 1.00 81.50 216 ARG A O 1
ATOM 1680 N N . GLU A 1 217 ? 6.745 10.194 -0.666 1.00 88.25 217 GLU A N 1
ATOM 1681 C CA . GLU A 1 217 ? 6.310 9.132 -1.561 1.00 88.25 217 GLU A CA 1
ATOM 1682 C C . GLU A 1 217 ? 7.468 8.283 -2.088 1.00 88.25 217 GLU A C 1
ATOM 1684 O O . GLU A 1 217 ? 8.601 8.740 -2.228 1.00 88.25 217 GLU A O 1
ATOM 1689 N N . ILE A 1 218 ? 7.154 7.024 -2.377 1.00 90.38 218 ILE A N 1
ATOM 1690 C CA . ILE A 1 218 ? 7.989 6.091 -3.128 1.00 90.38 218 ILE A CA 1
ATOM 1691 C C . ILE A 1 218 ? 7.191 5.684 -4.354 1.00 90.38 218 ILE A C 1
ATOM 1693 O O . ILE A 1 218 ? 6.002 5.380 -4.258 1.00 90.38 218 ILE A O 1
ATOM 1697 N N . ASP A 1 219 ? 7.851 5.674 -5.500 1.00 91.94 219 ASP A N 1
ATOM 1698 C CA . ASP A 1 219 ? 7.248 5.315 -6.771 1.00 91.94 219 ASP A CA 1
ATOM 1699 C C . ASP A 1 219 ? 8.097 4.253 -7.458 1.00 91.94 219 ASP A C 1
ATOM 1701 O O . ASP A 1 219 ? 9.279 4.463 -7.722 1.00 91.94 219 ASP A O 1
ATOM 1705 N N . LEU A 1 220 ? 7.497 3.104 -7.731 1.00 93.94 220 LEU A N 1
ATOM 1706 C CA . LEU A 1 220 ? 8.142 1.974 -8.372 1.00 93.94 220 LEU A CA 1
ATOM 1707 C C . LEU A 1 220 ? 7.399 1.661 -9.665 1.00 93.94 220 LEU A C 1
ATOM 1709 O O . LEU A 1 220 ? 6.220 1.317 -9.652 1.00 93.94 220 LEU A O 1
ATOM 1713 N N . ILE A 1 221 ? 8.097 1.798 -10.783 1.00 92.75 221 ILE A N 1
ATOM 1714 C CA . ILE A 1 221 ? 7.557 1.613 -12.123 1.00 92.75 221 ILE A CA 1
ATOM 1715 C C . ILE A 1 221 ? 8.279 0.438 -12.769 1.00 92.75 221 ILE A C 1
ATOM 1717 O O . ILE A 1 221 ? 9.508 0.386 -12.809 1.00 92.75 221 ILE A O 1
ATOM 1721 N N . PHE A 1 222 ? 7.485 -0.475 -13.302 1.00 92.69 222 PHE A N 1
ATOM 1722 C CA . PHE A 1 222 ? 7.897 -1.618 -14.095 1.00 92.69 222 PHE A CA 1
ATOM 1723 C C . PHE A 1 222 ? 7.369 -1.401 -15.504 1.00 92.69 222 PHE A C 1
ATOM 1725 O O . PHE A 1 222 ? 6.164 -1.252 -15.668 1.00 92.69 222 PHE A O 1
ATOM 1732 N N . ALA A 1 223 ? 8.232 -1.351 -16.507 1.00 91.94 223 ALA A N 1
ATOM 1733 C CA . ALA A 1 223 ? 7.835 -1.199 -17.902 1.00 91.94 223 ALA A CA 1
ATOM 1734 C C . ALA A 1 223 ? 8.386 -2.357 -18.728 1.00 91.94 223 ALA A C 1
ATOM 1736 O O . ALA A 1 223 ? 9.491 -2.818 -18.457 1.00 91.94 223 ALA A O 1
ATOM 1737 N N . LEU A 1 224 ? 7.633 -2.807 -19.727 1.00 90.12 224 LEU A N 1
ATOM 1738 C CA . LEU A 1 224 ? 7.971 -3.953 -20.569 1.00 90.12 224 LEU A CA 1
ATOM 1739 C C . LEU A 1 224 ? 8.252 -3.494 -22.001 1.00 90.12 224 LEU A C 1
ATOM 1741 O O . LEU A 1 224 ? 7.314 -3.396 -22.793 1.00 90.12 224 LEU A O 1
ATOM 1745 N N . PRO A 1 225 ? 9.512 -3.172 -22.354 1.00 86.62 225 PRO A N 1
ATOM 1746 C CA . PRO A 1 225 ? 9.854 -2.819 -23.726 1.00 86.62 225 PRO A CA 1
ATOM 1747 C C . PRO A 1 225 ? 9.570 -3.949 -24.713 1.00 86.62 225 PRO A C 1
ATOM 1749 O O . PRO A 1 225 ? 9.088 -3.711 -25.816 1.00 86.62 225 PRO A O 1
ATOM 1752 N N . THR A 1 226 ? 9.853 -5.183 -24.294 1.00 84.50 226 THR A N 1
ATOM 1753 C CA . THR A 1 226 ? 9.573 -6.410 -25.042 1.00 84.50 226 THR A CA 1
ATOM 1754 C C . THR A 1 226 ? 8.939 -7.443 -24.112 1.00 84.50 226 THR A C 1
ATOM 1756 O O . THR A 1 226 ? 8.938 -7.268 -22.894 1.00 84.50 226 THR A O 1
ATOM 1759 N N . GLN A 1 227 ? 8.446 -8.555 -24.662 1.00 83.69 227 GLN A N 1
ATOM 1760 C CA . GLN A 1 227 ? 7.867 -9.642 -23.862 1.00 83.69 227 GLN A CA 1
ATOM 1761 C C . GLN A 1 227 ? 8.874 -10.303 -22.902 1.00 83.69 227 GLN A C 1
ATOM 1763 O O . GLN A 1 227 ? 8.458 -10.967 -21.960 1.00 83.69 227 GLN A O 1
ATOM 1768 N N . GLN A 1 228 ? 10.185 -10.118 -23.100 1.00 87.25 228 GLN A N 1
ATOM 1769 C CA . GLN A 1 228 ? 11.240 -10.729 -22.278 1.00 87.25 228 GLN A CA 1
ATOM 1770 C C . GLN A 1 228 ? 12.195 -9.708 -21.645 1.00 87.25 228 GLN A C 1
ATOM 1772 O O . GLN A 1 228 ? 13.203 -10.100 -21.057 1.00 87.25 228 GLN A O 1
ATOM 1777 N N . SER A 1 229 ? 11.904 -8.407 -21.739 1.00 87.94 229 SER A N 1
ATOM 1778 C CA . SER A 1 229 ? 12.732 -7.367 -21.128 1.00 87.94 229 SER A CA 1
ATOM 1779 C C . SER A 1 229 ? 11.928 -6.488 -20.181 1.00 87.94 229 SER A C 1
ATOM 1781 O O . SER A 1 229 ? 10.781 -6.133 -20.448 1.00 87.94 229 SER A O 1
ATOM 1783 N N . LEU A 1 230 ? 12.550 -6.133 -19.058 1.00 90.25 230 LEU A N 1
ATOM 1784 C CA . LEU A 1 230 ? 11.952 -5.317 -18.012 1.00 90.25 230 LEU A CA 1
ATOM 1785 C C . LEU A 1 230 ? 12.816 -4.089 -17.721 1.00 90.25 230 LEU A C 1
ATOM 1787 O O . LEU A 1 230 ? 14.002 -4.187 -17.406 1.00 90.25 230 LEU A O 1
ATOM 1791 N N . ASN A 1 231 ? 12.184 -2.923 -17.740 1.00 91.12 231 ASN A N 1
ATOM 1792 C CA . ASN A 1 231 ? 12.745 -1.687 -17.225 1.00 91.12 231 ASN A CA 1
ATOM 1793 C C . ASN A 1 231 ? 12.167 -1.419 -15.837 1.00 91.12 231 ASN A C 1
ATOM 1795 O O . ASN A 1 231 ? 10.949 -1.380 -15.660 1.00 91.12 231 ASN A O 1
ATOM 1799 N N . ILE A 1 232 ? 13.041 -1.201 -14.858 1.00 91.56 232 ILE A N 1
ATOM 1800 C CA . ILE A 1 232 ? 12.659 -0.867 -13.485 1.00 91.56 232 ILE A CA 1
ATOM 1801 C C . ILE A 1 232 ? 13.101 0.559 -13.195 1.00 91.56 232 ILE A C 1
ATOM 1803 O O . ILE A 1 232 ? 14.260 0.917 -13.408 1.00 91.56 232 ILE A O 1
ATOM 1807 N N . ILE A 1 233 ? 12.187 1.366 -12.667 1.00 91.94 233 ILE A N 1
ATOM 1808 C CA . ILE A 1 233 ? 12.452 2.724 -12.202 1.00 91.94 233 ILE A CA 1
ATOM 1809 C C . ILE A 1 233 ? 11.923 2.829 -10.779 1.00 91.94 233 ILE A C 1
ATOM 1811 O O . ILE A 1 233 ? 10.731 2.682 -10.539 1.00 91.94 233 ILE A O 1
ATOM 1815 N N . MET A 1 234 ? 12.804 3.121 -9.838 1.00 91.50 234 MET A N 1
ATOM 1816 C CA . MET A 1 234 ? 12.475 3.358 -8.445 1.00 91.50 234 MET A CA 1
ATOM 1817 C C . MET A 1 234 ? 12.808 4.804 -8.101 1.00 91.50 234 MET A C 1
ATOM 1819 O O . MET A 1 234 ? 13.961 5.224 -8.169 1.00 91.50 234 MET A O 1
ATOM 1823 N N . LYS A 1 235 ? 11.799 5.572 -7.711 1.00 90.25 235 LYS A N 1
ATOM 1824 C CA . LYS A 1 235 ? 11.946 6.934 -7.207 1.00 90.25 235 LYS A CA 1
ATOM 1825 C C . LYS A 1 235 ? 11.691 6.910 -5.713 1.00 90.25 235 LYS A C 1
ATOM 1827 O O . LYS A 1 235 ? 10.633 6.479 -5.258 1.00 90.25 235 LYS A O 1
ATOM 1832 N N . VAL A 1 236 ? 12.672 7.378 -4.963 1.00 87.69 236 VAL A N 1
ATOM 1833 C CA . VAL A 1 236 ? 12.582 7.600 -3.522 1.00 87.69 236 VAL A CA 1
ATOM 1834 C C . VAL A 1 236 ? 12.880 9.079 -3.249 1.00 87.69 236 VAL A C 1
ATOM 1836 O O . VAL A 1 236 ? 13.460 9.743 -4.111 1.00 87.69 236 VAL A O 1
ATOM 1839 N N . PRO A 1 237 ? 12.544 9.626 -2.069 1.00 82.75 237 PRO A N 1
ATOM 1840 C CA . PRO A 1 237 ? 12.639 11.071 -1.823 1.00 82.75 237 PRO A CA 1
ATOM 1841 C C . PRO A 1 237 ? 14.025 11.695 -2.088 1.00 82.75 237 PRO A C 1
ATOM 1843 O O . PRO A 1 237 ? 14.151 12.880 -2.376 1.00 82.75 237 PRO A O 1
ATOM 1846 N N . THR A 1 238 ? 15.096 10.901 -1.992 1.00 82.50 238 THR A N 1
ATOM 1847 C CA . THR A 1 238 ? 16.486 11.379 -2.069 1.00 82.50 238 THR A CA 1
ATOM 1848 C C . THR A 1 238 ? 17.224 11.003 -3.357 1.00 82.50 238 THR A C 1
ATOM 1850 O O . THR A 1 238 ? 18.341 11.486 -3.582 1.00 82.50 238 THR A O 1
ATOM 1853 N N . MET A 1 239 ? 16.662 10.109 -4.177 1.00 86.25 239 MET A N 1
ATOM 1854 C CA . MET A 1 239 ? 17.318 9.559 -5.367 1.00 86.25 239 MET A CA 1
ATOM 1855 C C . MET A 1 239 ? 16.337 8.829 -6.284 1.00 86.25 239 MET A C 1
ATOM 1857 O O . MET A 1 239 ? 15.272 8.375 -5.877 1.00 86.25 239 MET A O 1
ATOM 1861 N N . THR A 1 240 ? 16.729 8.678 -7.541 1.00 89.00 240 THR A N 1
ATOM 1862 C CA . THR A 1 240 ? 16.071 7.793 -8.500 1.00 89.00 240 THR A CA 1
ATOM 1863 C C . THR A 1 240 ? 17.067 6.740 -8.946 1.00 89.00 240 THR A C 1
ATOM 1865 O O . THR A 1 240 ? 18.163 7.078 -9.380 1.00 89.00 240 THR A O 1
ATOM 1868 N N . ILE A 1 241 ? 16.681 5.476 -8.846 1.00 90.31 241 ILE A N 1
ATOM 1869 C CA . ILE A 1 241 ? 17.469 4.321 -9.267 1.00 90.31 241 ILE A CA 1
ATOM 1870 C C . ILE A 1 241 ? 16.707 3.646 -10.393 1.00 90.31 241 ILE A C 1
ATOM 1872 O O . ILE A 1 241 ? 15.489 3.502 -10.337 1.00 90.31 241 ILE A O 1
ATOM 1876 N N . SER A 1 242 ? 17.408 3.233 -11.433 1.00 90.31 242 SER A N 1
ATOM 1877 C CA . SER A 1 242 ? 16.781 2.603 -12.578 1.00 90.31 242 SER A CA 1
ATOM 1878 C C . SER A 1 242 ? 17.689 1.582 -13.234 1.00 90.31 242 SER A C 1
ATOM 1880 O O . SER A 1 242 ? 18.913 1.689 -13.177 1.00 90.31 242 SER A O 1
ATOM 1882 N N . LYS A 1 243 ? 17.081 0.588 -13.869 1.00 90.12 243 LYS A N 1
ATOM 1883 C CA . LYS A 1 243 ? 17.784 -0.429 -14.642 1.00 90.12 243 LYS A CA 1
ATOM 1884 C C . LYS A 1 243 ? 16.968 -0.780 -15.870 1.00 90.12 243 LYS A C 1
ATOM 1886 O O . LYS A 1 243 ? 15.754 -0.953 -15.767 1.00 90.12 243 LYS A O 1
ATOM 1891 N N . LYS A 1 244 ? 17.648 -0.838 -17.008 1.00 87.75 244 LYS A N 1
ATOM 1892 C CA . LYS A 1 244 ? 17.051 -1.171 -18.296 1.00 87.75 244 LYS A CA 1
ATOM 1893 C C . LYS A 1 244 ? 17.342 -2.614 -18.663 1.00 87.75 244 LYS A C 1
ATOM 1895 O O . LYS A 1 244 ? 18.321 -3.179 -18.176 1.00 87.75 244 LYS A O 1
ATOM 1900 N N . ASP A 1 245 ? 16.490 -3.147 -19.528 1.00 86.06 245 ASP A N 1
ATOM 1901 C CA . ASP A 1 245 ? 16.718 -4.382 -20.271 1.00 86.06 245 ASP A CA 1
ATOM 1902 C C . ASP A 1 245 ? 17.082 -5.567 -19.368 1.00 86.06 245 ASP A C 1
ATOM 1904 O O . ASP A 1 245 ? 17.933 -6.392 -19.694 1.00 86.06 245 ASP A O 1
ATOM 1908 N N . LEU A 1 246 ? 16.429 -5.653 -18.202 1.00 86.75 246 LEU A N 1
ATOM 1909 C CA . LEU A 1 246 ? 16.543 -6.828 -17.350 1.00 86.75 246 LEU A CA 1
ATOM 1910 C C . LEU A 1 246 ? 15.911 -8.015 -18.081 1.00 86.75 246 LEU A C 1
ATOM 1912 O O . LEU A 1 246 ? 14.717 -7.944 -18.389 1.00 86.75 246 LEU A O 1
ATOM 1916 N N . PRO A 1 247 ? 16.671 -9.090 -18.347 1.00 86.00 247 PRO A N 1
ATOM 1917 C CA . PRO A 1 247 ? 16.129 -10.264 -19.002 1.00 86.00 247 PRO A CA 1
ATOM 1918 C C . PRO A 1 247 ? 15.155 -10.963 -18.056 1.00 86.00 247 PRO A C 1
ATOM 1920 O O . PRO A 1 247 ? 15.460 -11.201 -16.884 1.00 86.00 247 PRO A O 1
ATOM 1923 N N . LEU A 1 248 ? 13.977 -11.295 -18.569 1.00 84.94 248 LEU A N 1
ATOM 1924 C CA . LEU A 1 248 ? 12.996 -12.107 -17.870 1.00 84.94 248 LEU A CA 1
ATOM 1925 C C . LEU A 1 248 ? 13.156 -13.560 -18.306 1.00 84.94 248 LEU A C 1
ATOM 1927 O O . LEU A 1 248 ? 13.199 -13.862 -19.494 1.00 84.94 248 LEU A O 1
ATOM 1931 N N . SER A 1 249 ? 13.206 -14.470 -17.335 1.00 79.88 249 SER A N 1
ATOM 1932 C CA . SER A 1 249 ? 13.219 -15.914 -17.601 1.00 79.88 249 SER A CA 1
ATOM 1933 C C . SER A 1 249 ? 11.894 -16.425 -18.174 1.00 79.88 249 SER A C 1
ATOM 1935 O O . SER A 1 249 ? 11.847 -17.517 -18.733 1.00 79.88 249 SER A O 1
ATOM 1937 N N . ILE A 1 250 ? 10.819 -15.646 -18.031 1.00 80.62 250 ILE A N 1
ATOM 1938 C CA . ILE A 1 250 ? 9.474 -15.968 -18.501 1.00 80.62 250 ILE A CA 1
ATOM 1939 C C . ILE A 1 250 ? 8.978 -14.796 -19.340 1.00 80.62 250 ILE A C 1
ATOM 1941 O O . ILE A 1 250 ? 9.031 -13.647 -18.897 1.00 80.62 250 ILE A O 1
ATOM 1945 N N . ALA A 1 251 ? 8.483 -15.098 -20.542 1.00 79.44 251 ALA A N 1
ATOM 1946 C CA . ALA A 1 251 ? 7.859 -14.101 -21.394 1.00 79.44 251 ALA A CA 1
ATOM 1947 C C . ALA A 1 251 ? 6.525 -13.654 -20.783 1.00 79.44 251 ALA A C 1
ATOM 1949 O O . ALA A 1 251 ? 5.669 -14.482 -20.466 1.00 79.44 251 ALA A O 1
ATOM 1950 N N . LEU A 1 252 ? 6.362 -12.348 -20.603 1.00 76.75 252 LEU A N 1
ATOM 1951 C CA . LEU A 1 252 ? 5.109 -11.763 -20.149 1.00 76.75 252 LEU A CA 1
ATOM 1952 C C . LEU A 1 252 ? 4.177 -11.532 -21.352 1.00 76.75 252 LEU A C 1
ATOM 1954 O O . LEU A 1 252 ? 4.668 -11.201 -22.436 1.00 76.75 252 LEU A O 1
ATOM 1958 N N . PRO A 1 253 ? 2.862 -11.747 -21.171 1.00 60.66 253 PRO A N 1
ATOM 1959 C CA . PRO A 1 253 ? 1.871 -11.627 -22.237 1.00 60.66 253 PRO A CA 1
ATOM 1960 C C . PRO A 1 253 ? 1.734 -10.198 -22.774 1.00 60.66 253 PRO A C 1
ATOM 1962 O O . PRO A 1 253 ? 1.789 -9.242 -21.963 1.00 60.66 253 PRO A O 1
#

Organism: Rhamdia quelen (NCBI:txid162147)

InterPro domains:
  IPR015258 Vitellinogen, beta-sheet shell [PF09175] (83-248)
  IPR015258 Vitellinogen, beta-sheet shell [SM01170] (83-249)
  IPR015819 Lipid transport protein, beta-sheet shell [SSF56968] (82-252)
  IPR037088 Vitellinogen, beta-sheet shell domain superfamily [G3DSA:2.20.90.10] (82-251)
  IPR050733 Vitellogenin/Apolipophorin [PTHR23345] (9-246)

pLDDT: mean 73.07, std 20.78, range [30.09, 95.19]

Sequence (253 aa):
NKREIGSSSRSGSRSRSVSSRRSGSSSSSSSSRQNKNANSYGPFLKFRKNQYLASRGMSKASSSSSIETIQRQAKILGDTIPPAFVIIARAVRADRKQGYQIAAYLDKSTSRVQVVVASIAENEKWKICADAILPSNHKFAAKLATGEQCQEYSVTLKAETGQQDSHPAARLKIEWSRLQRIESVTIPYLKRAREYILMLAPLAGFNANRAEDNKREIDLIFALPTQQSLNIIMKVPTMTISKKDLPLSIALP